Protein AF-0000000082294976 (afdb_homodimer)

Foldseek 3Di:
DPPCPPVLVVQLVVLVCCQLVDAADPPDDLVNLLVVNVVSVVSNVVSPHLLPQDPVNLLVQFPAPDNVDRDPVSSVRSSVQSSFLSLLVSSLVRYDCVQCVVVVVVQVVCVVVVHHPGDRGNVVSSVCSVPDDDPCVVVVVVCVVVVVVVVPPD/DPPCPPVLVVQLVVLVCCQLVDAADPPDDLVNLLVVNVVSVVSNVVSPHLLPQDPVNLLVQFPAPDNVDGDPVSSVRSSVQSSFLSLLVSSLVRYDCVQCVVVVVVQVVCVVVVHHPGDRGNVVSSVCSVPDDDPCVVVVVVCVVVVVVVVPPD

Solvent-accessible surface area (backbone atoms only — not comparable to full-atom values): 16817 Å² total; per-residue (Å²): 127,77,69,60,51,82,67,49,57,54,55,34,50,52,27,43,47,53,39,74,65,50,59,43,50,90,86,51,48,69,68,56,40,52,51,53,52,49,59,33,40,49,58,19,44,75,54,25,40,48,84,20,63,21,67,66,47,28,55,50,46,37,78,50,95,39,85,92,60,68,46,72,66,40,46,53,52,4,41,51,46,45,49,26,26,49,50,7,47,50,54,57,69,30,39,30,55,89,74,40,41,66,58,54,50,48,41,52,52,36,42,76,71,72,39,85,72,67,43,62,27,44,67,51,28,51,48,50,60,74,68,56,71,62,73,65,59,61,48,52,55,50,48,52,53,51,54,54,59,65,69,64,73,116,128,76,68,59,52,81,64,48,58,54,55,34,50,52,27,43,49,52,40,74,66,52,58,42,49,90,86,51,49,70,68,57,40,52,52,53,52,50,60,33,42,49,58,18,43,75,55,25,40,48,83,19,64,22,68,66,46,27,55,51,46,37,79,52,95,40,84,92,60,68,46,72,67,40,47,53,51,3,42,51,48,44,50,26,28,49,51,6,46,50,53,56,70,30,39,31,56,90,76,39,41,66,59,56,49,47,41,52,51,35,41,77,71,72,40,84,73,68,44,63,27,46,66,52,28,52,47,51,61,74,67,56,71,61,73,65,59,62,47,52,55,50,47,52,53,51,53,54,59,65,69,63,74,116

Structure (mmCIF, N/CA/C/O backbone):
data_AF-0000000082294976-model_v1
#
loop_
_entity.id
_entity.type
_entity.pdbx_description
1 polymer 'Uncharacterized protein'
#
loop_
_atom_site.group_PDB
_atom_site.id
_atom_site.type_symbol
_atom_site.label_atom_id
_atom_site.label_alt_id
_atom_site.label_comp_id
_atom_site.label_asym_id
_atom_site.label_entity_id
_atom_site.label_seq_id
_atom_site.pdbx_PDB_ins_code
_atom_site.Cartn_x
_atom_site.Cartn_y
_atom_site.Cartn_z
_atom_site.occupancy
_atom_site.B_iso_or_equiv
_atom_site.auth_seq_id
_atom_site.auth_comp_id
_atom_site.auth_asym_id
_atom_site.auth_atom_id
_atom_site.pdbx_PDB_model_num
ATOM 1 N N . MET A 1 1 ? -16.734 1.616 24.234 1 28.22 1 MET A N 1
ATOM 2 C CA . MET A 1 1 ? -15.492 1.346 23.516 1 28.22 1 MET A CA 1
ATOM 3 C C . MET A 1 1 ? -14.781 2.645 23.141 1 28.22 1 MET A C 1
ATOM 5 O O . MET A 1 1 ? -15.406 3.58 22.641 1 28.22 1 MET A O 1
ATOM 9 N N . GLU A 1 2 ? -13.734 3.031 23.766 1 35.59 2 GLU A N 1
ATOM 10 C CA . GLU A 1 2 ? -12.969 4.25 23.5 1 35.59 2 GLU A CA 1
ATOM 11 C C . GLU A 1 2 ? -12.789 4.488 22.016 1 35.59 2 GLU A C 1
ATOM 13 O O . GLU A 1 2 ? -12.672 3.541 21.234 1 35.59 2 GLU A O 1
ATOM 18 N N . PRO A 1 3 ? -13.281 5.52 21.453 1 40.69 3 PRO A N 1
ATOM 19 C CA . PRO A 1 3 ? -13.125 5.766 20.016 1 40.69 3 PRO A CA 1
ATOM 20 C C . PRO A 1 3 ? -11.844 5.168 19.453 1 40.69 3 PRO A C 1
ATOM 22 O O . PRO A 1 3 ? -10.844 5.047 20.172 1 40.69 3 PRO A O 1
ATOM 25 N N . PRO A 1 4 ? -11.797 4.305 18.594 1 44.03 4 PRO A N 1
ATOM 26 C CA . PRO A 1 4 ? -10.5 3.916 18.047 1 44.03 4 PRO A CA 1
ATOM 27 C C . PRO A 1 4 ? -9.492 5.066 18.047 1 44.03 4 PRO A C 1
ATOM 29 O O . PRO A 1 4 ? -9.789 6.148 17.531 1 44.03 4 PRO A O 1
ATOM 32 N N . ASP A 1 5 ? -8.625 5.285 19.031 1 46.66 5 ASP A N 1
ATOM 33 C CA . ASP A 1 5 ? -7.625 6.289 19.375 1 46.66 5 ASP A CA 1
ATOM 34 C C . ASP A 1 5 ? -6.902 6.797 18.125 1 46.66 5 ASP A C 1
ATOM 36 O O . ASP A 1 5 ? -6.598 6.016 17.219 1 46.66 5 ASP A O 1
ATOM 40 N N . ARG A 1 6 ? -7.23 8.125 17.688 1 50.41 6 ARG A N 1
ATOM 41 C CA . ARG A 1 6 ? -6.461 8.875 16.688 1 50.41 6 ARG A CA 1
ATOM 42 C C . ARG A 1 6 ? -5.055 8.305 16.547 1 50.41 6 ARG A C 1
ATOM 44 O O . ARG A 1 6 ? -4.391 8.523 15.523 1 50.41 6 ARG A O 1
ATOM 51 N N . PHE A 1 7 ? -4.621 7.668 17.594 1 52.75 7 PHE A N 1
ATOM 52 C CA . PHE A 1 7 ? -3.295 7.059 17.609 1 52.75 7 PHE A CA 1
ATOM 53 C C . PHE A 1 7 ? -3.252 5.832 16.703 1 52.75 7 PHE A C 1
ATOM 55 O O . PHE A 1 7 ? -2.199 5.492 16.156 1 52.75 7 PHE A O 1
ATOM 62 N N . SER A 1 8 ? -4.559 5.57 16.141 1 76.31 8 SER A N 1
ATOM 63 C CA . SER A 1 8 ? -4.723 4.293 15.453 1 76.31 8 SER A CA 1
ATOM 64 C C . SER A 1 8 ? -4.363 4.406 13.977 1 76.31 8 SER A C 1
ATOM 66 O O . SER A 1 8 ? -3.697 3.525 13.422 1 76.31 8 SER A O 1
ATOM 68 N N . ILE A 1 9 ? -4.41 5.668 13.523 1 84 9 ILE A N 1
ATOM 69 C CA . ILE A 1 9 ? -4.168 5.734 12.086 1 84 9 ILE A CA 1
ATOM 70 C C . ILE A 1 9 ? -2.666 5.762 11.812 1 84 9 ILE A C 1
ATOM 72 O O . ILE A 1 9 ? -2.195 5.18 10.836 1 84 9 ILE A O 1
ATOM 76 N N . PHE A 1 10 ? -1.938 6.273 12.742 1 86.19 10 PHE A N 1
ATOM 77 C CA . PHE A 1 10 ? -0.5 6.371 12.516 1 86.19 10 PHE A CA 1
ATOM 78 C C . PHE A 1 10 ? 0.168 5.012 12.672 1 86.19 10 PHE A C 1
ATOM 80 O O . PHE A 1 10 ? 1.125 4.699 11.961 1 86.19 10 PHE A O 1
ATOM 87 N N . GLU A 1 11 ? -0.349 4.32 13.672 1 89.38 11 GLU A N 1
ATOM 88 C CA . GLU A 1 11 ? 0.139 2.953 13.805 1 89.38 11 GLU A CA 1
ATOM 89 C C . GLU A 1 11 ? -0.166 2.135 12.547 1 89.38 11 GLU A C 1
ATOM 91 O O . GLU A 1 11 ? 0.681 1.374 12.078 1 89.38 11 GLU A O 1
ATOM 96 N N . PHE A 1 12 ? -1.331 2.359 12.031 1 94.31 12 PHE A N 1
ATOM 97 C CA . PHE A 1 12 ? -1.719 1.704 10.789 1 94.31 12 PHE A CA 1
ATOM 98 C C . PHE A 1 12 ? -0.795 2.115 9.648 1 94.31 12 PHE A C 1
ATOM 100 O O . PHE A 1 12 ? -0.267 1.261 8.93 1 94.31 12 PHE A O 1
ATOM 107 N N . LEU A 1 13 ? -0.554 3.365 9.555 1 93.88 13 LEU A N 1
ATOM 108 C CA . LEU A 1 13 ? 0.234 3.889 8.445 1 93.88 13 LEU A CA 1
ATOM 109 C C . LEU A 1 13 ? 1.687 3.438 8.547 1 93.88 13 LEU A C 1
ATOM 111 O O . LEU A 1 13 ? 2.334 3.174 7.531 1 93.88 13 LEU A O 1
ATOM 115 N N . ASP A 1 14 ? 2.16 3.377 9.766 1 92.94 14 ASP A N 1
ATOM 116 C CA . ASP A 1 14 ? 3.51 2.859 9.969 1 92.94 14 ASP A CA 1
ATOM 117 C C . ASP A 1 14 ? 3.602 1.392 9.555 1 92.94 14 ASP A C 1
ATOM 119 O O . ASP A 1 14 ? 4.555 0.986 8.891 1 92.94 14 ASP A O 1
ATOM 123 N N . ALA A 1 15 ? 2.629 0.648 9.961 1 96 15 ALA A N 1
ATOM 124 C CA . ALA A 1 15 ? 2.588 -0.764 9.586 1 96 15 ALA A CA 1
ATOM 125 C C . ALA A 1 15 ? 2.467 -0.927 8.078 1 96 15 ALA A C 1
ATOM 127 O O . ALA A 1 15 ? 3.131 -1.782 7.484 1 96 15 ALA A O 1
ATOM 128 N N . GLU A 1 16 ? 1.629 -0.156 7.48 1 96.94 16 GLU A N 1
ATOM 129 C CA . GLU A 1 16 ? 1.445 -0.167 6.035 1 96.94 16 GLU A CA 1
ATOM 130 C C . GLU A 1 16 ? 2.758 0.111 5.309 1 96.94 16 GLU A C 1
ATOM 132 O O . GLU A 1 16 ? 3.131 -0.617 4.387 1 96.94 16 GLU A O 1
ATOM 137 N N . TYR A 1 17 ? 3.41 1.123 5.781 1 95.31 17 TYR A N 1
ATOM 138 C CA . TYR A 1 17 ? 4.68 1.498 5.164 1 95.31 17 TYR A CA 1
ATOM 139 C C . TYR A 1 17 ? 5.691 0.363 5.266 1 95.31 17 TYR A C 1
ATOM 141 O O . TYR A 1 17 ? 6.387 0.058 4.297 1 95.31 17 TYR A O 1
ATOM 149 N N . ARG A 1 18 ? 5.793 -0.198 6.406 1 95.5 18 ARG A N 1
ATOM 150 C CA . ARG A 1 18 ? 6.742 -1.288 6.609 1 95.5 18 ARG A CA 1
ATOM 151 C C . ARG A 1 18 ? 6.438 -2.461 5.684 1 95.5 18 ARG A C 1
ATOM 153 O O . ARG A 1 18 ? 7.348 -3.049 5.098 1 95.5 18 ARG A O 1
ATOM 160 N N . PHE A 1 19 ? 5.184 -2.705 5.527 1 97.69 19 PHE A N 1
ATOM 161 C CA . PHE A 1 19 ? 4.766 -3.828 4.695 1 97.69 19 PHE A CA 1
ATOM 162 C C . PHE A 1 19 ? 5.059 -3.553 3.225 1 97.69 19 PHE A C 1
ATOM 164 O O . PHE A 1 19 ? 5.727 -4.348 2.561 1 97.69 19 PHE A O 1
ATOM 171 N N . PHE A 1 20 ? 4.664 -2.443 2.736 1 96.62 20 PHE A N 1
ATOM 172 C CA . PHE A 1 20 ? 4.734 -2.172 1.306 1 96.62 20 PHE A CA 1
ATOM 173 C C . PHE A 1 20 ? 6.156 -1.81 0.894 1 96.62 20 PHE A C 1
ATOM 175 O O . PHE A 1 20 ? 6.539 -1.997 -0.263 1 96.62 20 PHE A O 1
ATOM 182 N N . SER A 1 21 ? 6.953 -1.337 1.821 1 94.69 21 SER A N 1
ATOM 183 C CA . SER A 1 21 ? 8.289 -0.867 1.463 1 94.69 21 SER A CA 1
ATOM 184 C C . SER A 1 21 ? 9.328 -1.965 1.646 1 94.69 21 SER A C 1
ATOM 186 O O . SER A 1 21 ? 10.477 -1.815 1.225 1 94.69 21 SER A O 1
ATOM 188 N N . PHE A 1 22 ? 8.922 -3.029 2.262 1 97 22 PHE A N 1
ATOM 189 C CA . PHE A 1 22 ? 9.867 -4.105 2.541 1 97 22 PHE A CA 1
ATOM 190 C C . PHE A 1 22 ? 10.312 -4.789 1.25 1 97 22 PHE A C 1
ATOM 192 O O . PHE A 1 22 ? 9.477 -5.109 0.397 1 97 22 PHE A O 1
ATOM 199 N N . ARG A 1 23 ? 11.57 -4.965 1.097 1 97.25 23 ARG A N 1
ATOM 200 C CA . ARG A 1 23 ? 12.156 -5.648 -0.053 1 97.25 23 ARG A CA 1
ATOM 201 C C . ARG A 1 23 ? 13.125 -6.738 0.392 1 97.25 23 ARG A C 1
ATOM 203 O O . ARG A 1 23 ? 13.805 -6.594 1.409 1 97.25 23 ARG A O 1
ATOM 210 N N . GLN A 1 24 ? 13.188 -7.742 -0.429 1 98.31 24 GLN A N 1
ATOM 211 C CA . GLN A 1 24 ? 14.195 -8.773 -0.186 1 98.31 24 GLN A CA 1
ATOM 212 C C . GLN A 1 24 ? 15.602 -8.242 -0.444 1 98.31 24 GLN A C 1
ATOM 214 O O . GLN A 1 24 ? 15.859 -7.621 -1.478 1 98.31 24 GLN A O 1
ATOM 219 N N . THR A 1 25 ? 16.406 -8.461 0.526 1 96.94 25 THR A N 1
ATOM 220 C CA . THR A 1 25 ? 17.797 -8.062 0.332 1 96.94 25 THR A CA 1
ATOM 221 C C . THR A 1 25 ? 18.609 -9.211 -0.264 1 96.94 25 THR A C 1
ATOM 223 O O . THR A 1 25 ? 18.141 -10.344 -0.318 1 96.94 25 THR A O 1
ATOM 226 N N . ARG A 1 26 ? 19.812 -8.938 -0.648 1 95.06 26 ARG A N 1
ATOM 227 C CA . ARG A 1 26 ? 20.672 -9.898 -1.331 1 95.06 26 ARG A CA 1
ATOM 228 C C . ARG A 1 26 ? 21.031 -11.062 -0.415 1 95.06 26 ARG A C 1
ATOM 230 O O . ARG A 1 26 ? 21.156 -12.195 -0.872 1 95.06 26 ARG A O 1
ATOM 237 N N . ASP A 1 27 ? 21.109 -10.805 0.826 1 95.25 27 ASP A N 1
ATOM 238 C CA . ASP A 1 27 ? 21.609 -11.805 1.772 1 95.25 27 ASP A CA 1
ATOM 239 C C . ASP A 1 27 ? 20.453 -12.547 2.436 1 95.25 27 ASP A C 1
ATOM 241 O O . ASP A 1 27 ? 20.656 -13.438 3.258 1 95.25 27 ASP A O 1
ATOM 245 N N . MET A 1 28 ? 19.297 -12.266 2.01 1 97.62 28 MET A N 1
ATOM 246 C CA . MET A 1 28 ? 18.125 -12.898 2.607 1 97.62 28 MET A CA 1
ATOM 247 C C . MET A 1 28 ? 17.75 -14.156 1.842 1 97.62 28 MET A C 1
ATOM 249 O O . MET A 1 28 ? 17.594 -14.125 0.62 1 97.62 28 MET A O 1
ATOM 253 N N . SER A 1 29 ? 17.656 -15.266 2.559 1 97.69 29 SER A N 1
ATOM 254 C CA . SER A 1 29 ? 17.109 -16.469 1.936 1 97.69 29 SER A CA 1
ATOM 255 C C . SER A 1 29 ? 15.633 -16.312 1.61 1 97.69 29 SER A C 1
ATOM 257 O O . SER A 1 29 ? 14.961 -15.43 2.145 1 97.69 29 SER A O 1
ATOM 259 N N . ASN A 1 30 ? 15.188 -17.156 0.798 1 98.06 30 ASN A N 1
ATOM 260 C CA . ASN A 1 30 ? 13.766 -17.109 0.463 1 98.06 30 ASN A CA 1
ATOM 261 C C . ASN A 1 30 ? 12.891 -17.406 1.677 1 98.06 30 ASN A C 1
ATOM 263 O O . ASN A 1 30 ? 11.828 -16.812 1.842 1 98.06 30 ASN A O 1
ATOM 267 N N . ALA A 1 31 ? 13.312 -18.344 2.461 1 98.19 31 ALA A N 1
ATOM 268 C CA . ALA A 1 31 ? 12.562 -18.688 3.668 1 98.19 31 ALA A CA 1
ATOM 269 C C . ALA A 1 31 ? 12.492 -17.484 4.617 1 98.19 31 ALA A C 1
ATOM 271 O O . ALA A 1 31 ? 11.414 -17.156 5.125 1 98.19 31 ALA A O 1
ATOM 272 N N . GLU A 1 32 ? 13.594 -16.828 4.863 1 98.56 32 GLU A N 1
ATOM 273 C CA . GLU A 1 32 ? 13.641 -15.633 5.699 1 98.56 32 GLU A CA 1
ATOM 274 C C . GLU A 1 32 ? 12.797 -14.516 5.098 1 98.56 32 GLU A C 1
ATOM 276 O O . GLU A 1 32 ? 12.117 -13.781 5.82 1 98.56 32 GLU A O 1
ATOM 281 N N . TYR A 1 33 ? 12.914 -14.414 3.814 1 98.62 33 TYR A N 1
ATOM 282 C CA . TYR A 1 33 ? 12.164 -13.398 3.088 1 98.62 33 TYR A CA 1
ATOM 283 C C . TYR A 1 33 ? 10.664 -13.57 3.299 1 98.62 33 TYR A C 1
ATOM 285 O O . TYR A 1 33 ? 9.969 -12.625 3.684 1 98.62 33 TYR A O 1
ATOM 293 N N . LEU A 1 34 ? 10.164 -14.758 3.143 1 98.69 34 LEU A N 1
ATOM 294 C CA . LEU A 1 34 ? 8.742 -15.031 3.352 1 98.69 34 LEU A CA 1
ATOM 295 C C . LEU A 1 34 ? 8.344 -14.766 4.801 1 98.69 34 LEU A C 1
ATOM 297 O O . LEU A 1 34 ? 7.305 -14.156 5.062 1 98.69 34 LEU A O 1
ATOM 301 N N . GLU A 1 35 ? 9.086 -15.234 5.668 1 98.56 35 GLU A N 1
ATOM 302 C CA . GLU A 1 35 ? 8.805 -15.047 7.086 1 98.56 35 GLU A CA 1
ATOM 303 C C . GLU A 1 35 ? 8.695 -13.57 7.441 1 98.56 35 GLU A C 1
ATOM 305 O O . GLU A 1 35 ? 7.758 -13.156 8.125 1 98.56 35 GLU A O 1
ATOM 310 N N . THR A 1 36 ? 9.688 -12.773 7.02 1 98.69 36 THR A N 1
ATOM 311 C CA . THR A 1 36 ? 9.703 -11.344 7.312 1 98.69 36 THR A CA 1
ATOM 312 C C . THR A 1 36 ? 8.523 -10.641 6.645 1 98.69 36 THR A C 1
ATOM 314 O O . THR A 1 36 ? 7.902 -9.758 7.238 1 98.69 36 THR A O 1
ATOM 317 N N . PHE A 1 37 ? 8.258 -11.062 5.438 1 98.62 37 PHE A N 1
ATOM 318 C CA . PHE A 1 37 ? 7.109 -10.547 4.695 1 98.62 37 PHE A CA 1
ATOM 319 C C . PHE A 1 37 ? 5.824 -10.727 5.496 1 98.62 37 PHE A C 1
ATOM 321 O O . PHE A 1 37 ? 5.059 -9.781 5.668 1 98.62 37 PHE A O 1
ATOM 328 N N . GLN A 1 38 ? 5.609 -11.859 6.031 1 98.25 38 GLN A N 1
ATOM 329 C CA . GLN A 1 38 ? 4.426 -12.172 6.824 1 98.25 38 GLN A CA 1
ATOM 330 C C . GLN A 1 38 ? 4.445 -11.422 8.156 1 98.25 38 GLN A C 1
ATOM 332 O O . GLN A 1 38 ? 3.4 -10.977 8.633 1 98.25 38 GLN A O 1
ATOM 337 N N . ARG A 1 39 ? 5.59 -11.266 8.703 1 98.31 39 ARG A N 1
ATOM 338 C CA . ARG A 1 39 ? 5.734 -10.547 9.961 1 98.31 39 ARG A CA 1
ATOM 339 C C . ARG A 1 39 ? 5.32 -9.086 9.812 1 98.31 39 ARG A C 1
ATOM 341 O O . ARG A 1 39 ? 4.766 -8.492 10.734 1 98.31 39 ARG A O 1
ATOM 348 N N . TYR A 1 40 ? 5.609 -8.539 8.695 1 98.06 40 TYR A N 1
ATOM 349 C CA . TYR A 1 40 ? 5.234 -7.152 8.453 1 98.06 40 TYR A CA 1
ATOM 350 C C . TYR A 1 40 ? 3.76 -7.043 8.078 1 98.06 40 TYR A C 1
ATOM 352 O O . TYR A 1 40 ? 3.107 -6.039 8.383 1 98.06 40 TYR A O 1
ATOM 360 N N . PHE A 1 41 ? 3.215 -8.07 7.473 1 98.19 41 PHE A N 1
ATOM 361 C CA . PHE A 1 41 ? 1.824 -8.055 7.039 1 98.19 41 PHE A CA 1
ATOM 362 C C . PHE A 1 41 ? 0.883 -8.164 8.234 1 98.19 41 PHE A C 1
ATOM 364 O O . PHE A 1 41 ? -0.169 -7.523 8.258 1 98.19 41 PHE A O 1
ATOM 371 N N . GLU A 1 42 ? 1.208 -8.922 9.203 1 97.25 42 GLU A N 1
ATOM 372 C CA . GLU A 1 42 ? 0.333 -9.266 10.312 1 97.25 42 GLU A CA 1
ATOM 373 C C . GLU A 1 42 ? -0.141 -8.023 11.055 1 97.25 42 GLU A C 1
ATOM 375 O O . GLU A 1 42 ? -1.345 -7.816 11.227 1 97.25 42 GLU A O 1
ATOM 380 N N . PRO A 1 43 ? 0.764 -7.121 11.508 1 96 43 PRO A N 1
ATOM 381 C CA . PRO A 1 43 ? 0.29 -5.906 12.172 1 96 43 PRO A CA 1
ATOM 382 C C . PRO A 1 43 ? -0.572 -5.031 11.266 1 96 43 PRO A C 1
ATOM 384 O O . PRO A 1 43 ? -1.538 -4.418 11.727 1 96 43 PRO A O 1
ATOM 387 N N . TYR A 1 44 ? -0.223 -4.93 10.008 1 96.69 44 TYR A N 1
ATOM 388 C CA . TYR A 1 44 ? -1.006 -4.176 9.039 1 96.69 44 TYR A CA 1
ATOM 389 C C . TYR A 1 44 ? -2.445 -4.672 8.992 1 96.69 44 TYR A C 1
ATOM 391 O O . TYR A 1 44 ? -3.387 -3.879 9.062 1 96.69 44 TYR A O 1
ATOM 399 N N . GLU A 1 45 ? -2.578 -5.969 8.922 1 95.69 45 GLU A N 1
ATOM 400 C CA . GLU A 1 45 ? -3.906 -6.57 8.852 1 95.69 45 GLU A CA 1
ATOM 401 C C . GLU A 1 45 ? -4.652 -6.43 10.172 1 95.69 45 GLU A C 1
ATOM 403 O O . GLU A 1 45 ? -5.848 -6.133 10.188 1 95.69 45 GLU A O 1
ATOM 408 N N . GLN A 1 46 ? -4.004 -6.605 11.273 1 94.31 46 GLN A N 1
ATOM 409 C CA . GLN A 1 46 ? -4.613 -6.52 12.594 1 94.31 46 GLN A CA 1
ATOM 410 C C . GLN A 1 46 ? -5.16 -5.117 12.859 1 94.31 46 GLN A C 1
ATOM 412 O O . GLN A 1 46 ? -6.168 -4.961 13.547 1 94.31 46 GLN A O 1
ATOM 417 N N . LEU A 1 47 ? -4.508 -4.172 12.258 1 93.81 47 LEU A N 1
ATOM 418 C CA . LEU A 1 47 ? -4.895 -2.785 12.492 1 93.81 47 LEU A CA 1
ATOM 419 C C . LEU A 1 47 ? -5.996 -2.359 11.523 1 93.81 47 LEU A C 1
ATOM 421 O O . LEU A 1 47 ? -6.48 -1.229 11.594 1 93.81 47 LEU A O 1
ATOM 425 N N . GLY A 1 48 ? -6.34 -3.299 10.648 1 92.81 48 GLY A N 1
ATOM 426 C CA . GLY A 1 48 ? -7.496 -3.037 9.805 1 92.81 48 GLY A CA 1
ATOM 427 C C . GLY A 1 48 ? -7.145 -2.848 8.344 1 92.81 48 GLY A C 1
ATOM 428 O O . GLY A 1 48 ? -7.992 -2.451 7.543 1 92.81 48 GLY A O 1
ATOM 429 N N . GLY A 1 49 ? -5.934 -3.113 7.992 1 95.31 49 GLY A N 1
ATOM 430 C CA . GLY A 1 49 ? -5.539 -3.01 6.594 1 95.31 49 GLY A CA 1
ATOM 431 C C . GLY A 1 49 ? -6.199 -4.047 5.711 1 95.31 49 GLY A C 1
ATOM 432 O O . GLY A 1 49 ? -6.371 -5.199 6.113 1 95.31 49 GLY A O 1
ATOM 433 N N . ASN A 1 50 ? -6.559 -3.598 4.52 1 95.69 50 ASN A N 1
ATOM 434 C CA . ASN A 1 50 ? -7.242 -4.523 3.623 1 95.69 50 ASN A CA 1
ATOM 435 C C . ASN A 1 50 ? -6.559 -4.594 2.26 1 95.69 50 ASN A C 1
ATOM 437 O O . ASN A 1 50 ? -7.199 -4.898 1.253 1 95.69 50 ASN A O 1
ATOM 441 N N . LEU A 1 51 ? -5.328 -4.133 2.15 1 96.69 51 LEU A N 1
ATOM 442 C CA . LEU A 1 51 ? -4.457 -4.242 0.983 1 96.69 51 LEU A CA 1
ATOM 443 C C . LEU A 1 51 ? -4.973 -3.373 -0.159 1 96.69 51 LEU A C 1
ATOM 445 O O . LEU A 1 51 ? -4.719 -3.664 -1.33 1 96.69 51 LEU A O 1
ATOM 449 N N . GLY A 1 52 ? -5.746 -2.404 0.179 1 95.81 52 GLY A N 1
ATOM 450 C CA . GLY A 1 52 ? -6.25 -1.499 -0.841 1 95.81 52 GLY A CA 1
ATOM 451 C C . GLY A 1 52 ? -7.316 -2.123 -1.72 1 95.81 52 GLY A C 1
ATOM 452 O O . GLY A 1 52 ? -7.719 -1.538 -2.727 1 95.81 52 GLY A O 1
ATOM 453 N N . LEU A 1 53 ? -7.82 -3.277 -1.349 1 95.25 53 LEU A N 1
ATOM 454 C CA . LEU A 1 53 ? -8.781 -4.023 -2.152 1 95.25 53 LEU A CA 1
ATOM 455 C C . LEU A 1 53 ? -10.195 -3.488 -1.94 1 95.25 53 LEU A C 1
ATOM 457 O O . LEU A 1 53 ? -10.875 -3.883 -0.993 1 95.25 53 LEU A O 1
ATOM 461 N N . GLY A 1 54 ? -10.586 -2.633 -2.816 1 91.88 54 GLY A N 1
ATOM 462 C CA . GLY A 1 54 ? -11.953 -2.143 -2.801 1 91.88 54 GLY A CA 1
ATOM 463 C C . GLY A 1 54 ? -12.945 -3.133 -3.381 1 91.88 54 GLY A C 1
ATOM 464 O O . GLY A 1 54 ? -12.555 -4.18 -3.902 1 91.88 54 GLY A O 1
ATOM 465 N N . ASP A 1 55 ? -14.156 -2.748 -3.332 1 89.31 55 ASP A N 1
ATOM 466 C CA . ASP A 1 55 ? -15.25 -3.633 -3.73 1 89.31 55 ASP A CA 1
ATOM 467 C C . ASP A 1 55 ? -15.125 -4.031 -5.199 1 89.31 55 ASP A C 1
ATOM 469 O O . ASP A 1 55 ? -15.367 -5.184 -5.559 1 89.31 55 ASP A O 1
ATOM 473 N N . LYS A 1 56 ? -14.75 -3.061 -5.941 1 89.06 56 LYS A N 1
ATOM 474 C CA . LYS A 1 56 ? -14.625 -3.312 -7.371 1 89.06 56 LYS A CA 1
ATOM 475 C C . LYS A 1 56 ? -13.633 -4.434 -7.652 1 89.06 56 LYS A C 1
ATOM 477 O O . LYS A 1 56 ? -13.852 -5.266 -8.539 1 89.06 56 LYS A O 1
ATOM 482 N N . ILE A 1 57 ? -12.57 -4.48 -6.98 1 91.62 57 ILE A N 1
ATOM 483 C CA . ILE A 1 57 ? -11.531 -5.496 -7.152 1 91.62 57 ILE A CA 1
ATOM 484 C C . ILE A 1 57 ? -12.047 -6.844 -6.652 1 91.62 57 ILE A C 1
ATOM 486 O O . ILE A 1 57 ? -11.914 -7.859 -7.34 1 91.62 57 ILE A O 1
ATOM 490 N N . ILE A 1 58 ? -12.664 -6.809 -5.52 1 92.38 58 ILE A N 1
ATOM 491 C CA . ILE A 1 58 ? -13.148 -8.031 -4.887 1 92.38 58 ILE A CA 1
ATOM 492 C C . ILE A 1 58 ? -14.203 -8.688 -5.781 1 92.38 58 ILE A C 1
ATOM 494 O O . ILE A 1 58 ? -14.211 -9.914 -5.938 1 92.38 58 ILE A O 1
ATOM 498 N N . GLU A 1 59 ? -15.016 -7.922 -6.352 1 90.75 59 GLU A N 1
ATOM 499 C CA . GLU A 1 59 ? -16.062 -8.43 -7.227 1 90.75 59 GLU A CA 1
ATOM 500 C C . GLU A 1 59 ? -15.484 -9.289 -8.344 1 90.75 59 GLU A C 1
ATOM 502 O O . GLU A 1 59 ? -16.094 -10.273 -8.766 1 90.75 59 GLU A O 1
ATOM 507 N N . GLY A 1 60 ? -14.359 -8.914 -8.805 1 88.62 60 GLY A N 1
ATOM 508 C CA . GLY A 1 60 ? -13.719 -9.648 -9.883 1 88.62 60 GLY A CA 1
ATOM 509 C C . GLY A 1 60 ? -13.297 -11.047 -9.477 1 88.62 60 GLY A C 1
ATOM 510 O O . GLY A 1 60 ? -13 -11.883 -10.336 1 88.62 60 GLY A O 1
ATOM 511 N N . PHE A 1 61 ? -13.297 -11.297 -8.203 1 92.5 61 PHE A N 1
ATOM 512 C CA . PHE A 1 61 ? -12.836 -12.586 -7.707 1 92.5 61 PHE A CA 1
ATOM 513 C C . PHE A 1 61 ? -14.008 -13.422 -7.199 1 92.5 61 PHE A C 1
ATOM 515 O O . PHE A 1 61 ? -13.82 -14.547 -6.746 1 92.5 61 PHE A O 1
ATOM 522 N N . VAL A 1 62 ? -15.188 -12.844 -7.207 1 91.81 62 VAL A N 1
ATOM 523 C CA . VAL A 1 62 ? -16.359 -13.539 -6.695 1 91.81 62 VAL A CA 1
ATOM 524 C C . VAL A 1 62 ? -16.922 -14.477 -7.77 1 91.81 62 VAL A C 1
ATOM 526 O O . VAL A 1 62 ? -17.156 -14.055 -8.906 1 91.81 62 VAL A O 1
ATOM 529 N N . ASP A 1 63 ? -16.969 -15.75 -7.461 1 90.25 63 ASP A N 1
ATOM 530 C CA . ASP A 1 63 ? -17.625 -16.75 -8.297 1 90.25 63 ASP A CA 1
ATOM 531 C C . ASP A 1 63 ? -19.078 -16.938 -7.879 1 90.25 63 ASP A C 1
ATOM 533 O O . ASP A 1 63 ? -19.422 -17.906 -7.191 1 90.25 63 ASP A O 1
ATOM 537 N N . ALA A 1 64 ? -19.875 -16.016 -8.281 1 87 64 ALA A N 1
ATOM 538 C CA . ALA A 1 64 ? -21.25 -16.031 -7.812 1 87 64 ALA A CA 1
ATOM 539 C C . ALA A 1 64 ? -22.125 -16.891 -8.711 1 87 64 ALA A C 1
ATOM 541 O O . ALA A 1 64 ? -21.984 -16.859 -9.938 1 87 64 ALA A O 1
ATOM 542 N N . GLU A 1 65 ? -23.031 -17.719 -8.125 1 85.88 65 GLU A N 1
ATOM 543 C CA . GLU A 1 65 ? -24.016 -18.484 -8.867 1 85.88 65 GLU A CA 1
ATOM 544 C C . GLU A 1 65 ? -25.031 -17.578 -9.562 1 85.88 65 GLU A C 1
ATOM 546 O O . GLU A 1 65 ? -25.375 -17.797 -10.719 1 85.88 65 GLU A O 1
ATOM 551 N N . ASP A 1 66 ? -25.406 -16.547 -8.789 1 86.56 66 ASP A N 1
ATOM 552 C CA . ASP A 1 66 ? -26.281 -15.477 -9.273 1 86.56 66 ASP A CA 1
ATOM 553 C C . ASP A 1 66 ? -25.609 -14.109 -9.117 1 86.56 66 ASP A C 1
ATOM 555 O O . ASP A 1 66 ? -25.469 -13.609 -7.996 1 86.56 66 ASP A O 1
ATOM 559 N N . PRO A 1 67 ? -25.219 -13.531 -10.219 1 81.69 67 PRO A N 1
ATOM 560 C CA . PRO A 1 67 ? -24.469 -12.273 -10.141 1 81.69 67 PRO A CA 1
ATOM 561 C C . PRO A 1 67 ? -25.281 -11.148 -9.5 1 81.69 67 PRO A C 1
ATOM 563 O O . PRO A 1 67 ? -24.703 -10.18 -8.992 1 81.69 67 PRO A O 1
ATOM 566 N N . ASP A 1 68 ? -26.609 -11.297 -9.523 1 85.75 68 ASP A N 1
ATOM 567 C CA . ASP A 1 68 ? -27.453 -10.242 -8.969 1 85.75 68 ASP A CA 1
ATOM 568 C C . ASP A 1 68 ? -27.734 -10.492 -7.488 1 85.75 68 ASP A C 1
ATOM 570 O O . ASP A 1 68 ? -28.297 -9.633 -6.809 1 85.75 68 ASP A O 1
ATOM 574 N N . ALA A 1 69 ? -27.312 -11.617 -7.039 1 89.62 69 ALA A N 1
ATOM 575 C CA . ALA A 1 69 ? -27.562 -11.977 -5.645 1 89.62 69 ALA A CA 1
ATOM 576 C C . ALA A 1 69 ? -26.328 -12.609 -5.004 1 89.62 69 ALA A C 1
ATOM 578 O O . ALA A 1 69 ? -26.359 -13.781 -4.629 1 89.62 69 ALA A O 1
ATOM 579 N N . ILE A 1 70 ? -25.297 -11.852 -4.895 1 91.5 70 ILE A N 1
ATOM 580 C CA . ILE A 1 70 ? -24.062 -12.344 -4.297 1 91.5 70 ILE A CA 1
ATOM 581 C C . ILE A 1 70 ? -24.266 -12.562 -2.801 1 91.5 70 ILE A C 1
ATOM 583 O O . ILE A 1 70 ? -24.688 -11.648 -2.084 1 91.5 70 ILE A O 1
ATOM 587 N N . THR A 1 71 ? -24.031 -13.758 -2.393 1 94.44 71 THR A N 1
ATOM 588 C CA . THR A 1 71 ? -24.172 -14.07 -0.975 1 94.44 71 THR A CA 1
ATOM 589 C C . THR A 1 71 ? -22.953 -13.594 -0.191 1 94.44 71 THR A C 1
ATOM 591 O O . THR A 1 71 ? -21.906 -13.328 -0.772 1 94.44 71 THR A O 1
ATOM 594 N N . ALA A 1 72 ? -23.125 -13.461 1.142 1 93.44 72 ALA A N 1
ATOM 595 C CA . ALA A 1 72 ? -22.016 -13.062 2.01 1 93.44 72 ALA A CA 1
ATOM 596 C C . ALA A 1 72 ? -20.859 -14.055 1.925 1 93.44 72 ALA A C 1
ATOM 598 O O . ALA A 1 72 ? -19.703 -13.664 1.938 1 93.44 72 ALA A O 1
ATOM 599 N N . ALA A 1 73 ? -21.234 -15.281 1.79 1 95 73 ALA A N 1
ATOM 600 C CA . ALA A 1 73 ? -20.219 -16.328 1.72 1 95 73 ALA A CA 1
ATOM 601 C C . ALA A 1 73 ? -19.422 -16.234 0.426 1 95 73 ALA A C 1
ATOM 603 O O . ALA A 1 73 ? -18.188 -16.391 0.435 1 95 73 ALA A O 1
ATOM 604 N N . GLU A 1 74 ? -20.094 -16.016 -0.633 1 95.25 74 GLU A N 1
ATOM 605 C CA . GLU A 1 74 ? -19.438 -15.852 -1.921 1 95.25 74 GLU A CA 1
ATOM 606 C C . GLU A 1 74 ? -18.531 -14.625 -1.917 1 95.25 74 GLU A C 1
ATOM 608 O O . GLU A 1 74 ? -17.406 -14.672 -2.438 1 95.25 74 GLU A O 1
ATOM 613 N N . TRP A 1 75 ? -18.969 -13.547 -1.28 1 94.56 75 TRP A N 1
ATOM 614 C CA . TRP A 1 75 ? -18.188 -12.32 -1.181 1 94.56 75 TRP A CA 1
ATOM 615 C C . TRP A 1 75 ? -16.906 -12.547 -0.37 1 94.56 75 TRP A C 1
ATOM 617 O O . TRP A 1 75 ? -15.828 -12.141 -0.783 1 94.56 75 TRP A O 1
ATOM 627 N N . GLU A 1 76 ? -17.062 -13.234 0.724 1 95.75 76 GLU A N 1
ATOM 628 C CA . GLU A 1 76 ? -15.906 -13.492 1.583 1 95.75 76 GLU A CA 1
ATOM 629 C C . GLU A 1 76 ? -14.898 -14.398 0.887 1 95.75 76 GLU A C 1
ATOM 631 O O . GLU A 1 76 ? -13.688 -14.227 1.051 1 95.75 76 GLU A O 1
ATOM 636 N N . ALA A 1 77 ? -15.43 -15.312 0.104 1 96.12 77 ALA A N 1
ATOM 637 C CA . ALA A 1 77 ? -14.539 -16.172 -0.667 1 96.12 77 ALA A CA 1
ATOM 638 C C . ALA A 1 77 ? -13.773 -15.367 -1.72 1 96.12 77 ALA A C 1
ATOM 640 O O . ALA A 1 77 ? -12.578 -15.586 -1.931 1 96.12 77 ALA A O 1
ATOM 641 N N . GLY A 1 78 ? -14.469 -14.492 -2.412 1 94.25 78 GLY A N 1
ATOM 642 C CA . GLY A 1 78 ? -13.82 -13.609 -3.367 1 94.25 78 GLY A CA 1
ATOM 643 C C . GLY A 1 78 ? -12.766 -12.719 -2.734 1 94.25 78 GLY A C 1
ATOM 644 O O . GLY A 1 78 ? -11.68 -12.547 -3.287 1 94.25 78 GLY A O 1
ATOM 645 N N . LYS A 1 79 ? -13.125 -12.258 -1.579 1 95.12 79 LYS A N 1
ATOM 646 C CA . LYS A 1 79 ? -12.195 -11.422 -0.826 1 95.12 79 LYS A CA 1
ATOM 647 C C . LYS A 1 79 ? -10.93 -12.195 -0.469 1 95.12 79 LYS A C 1
ATOM 649 O O . LYS A 1 79 ? -9.82 -11.672 -0.593 1 95.12 79 LYS A O 1
ATOM 654 N N . ALA A 1 80 ? -11.109 -13.367 -0.059 1 96.62 80 ALA A N 1
ATOM 655 C CA . ALA A 1 80 ? -9.977 -14.211 0.311 1 96.62 80 ALA A CA 1
ATOM 656 C C . ALA A 1 80 ? -9.086 -14.5 -0.897 1 96.62 80 ALA A C 1
ATOM 658 O O . ALA A 1 80 ? -7.855 -14.477 -0.792 1 96.62 80 ALA A O 1
ATOM 659 N N . LYS A 1 81 ? -9.695 -14.75 -2.004 1 95.38 81 LYS A N 1
ATOM 660 C CA . LYS A 1 81 ? -8.938 -14.992 -3.23 1 95.38 81 LYS A CA 1
ATOM 661 C C . LYS A 1 81 ? -8.148 -13.75 -3.643 1 95.38 81 LYS A C 1
ATOM 663 O O . LYS A 1 81 ? -6.973 -13.852 -3.998 1 95.38 81 LYS A O 1
ATOM 668 N N . ALA A 1 82 ? -8.797 -12.648 -3.625 1 95.25 82 ALA A N 1
ATOM 669 C CA . ALA A 1 82 ? -8.148 -11.391 -3.977 1 95.25 82 ALA A CA 1
ATOM 670 C C . ALA A 1 82 ? -6.941 -11.125 -3.074 1 95.25 82 ALA A C 1
ATOM 672 O O . ALA A 1 82 ? -5.887 -10.703 -3.549 1 95.25 82 ALA A O 1
ATOM 673 N N . ARG A 1 83 ? -7.156 -11.367 -1.823 1 96.5 83 ARG A N 1
ATOM 674 C CA . ARG A 1 83 ? -6.09 -11.195 -0.839 1 96.5 83 ARG A CA 1
ATOM 675 C C . ARG A 1 83 ? -4.887 -12.07 -1.18 1 96.5 83 ARG A C 1
ATOM 677 O O . ARG A 1 83 ? -3.748 -11.594 -1.166 1 96.5 83 ARG A O 1
ATOM 684 N N . GLU A 1 84 ? -5.113 -13.258 -1.509 1 96.94 84 GLU A N 1
ATOM 685 C CA . GLU A 1 84 ? -4.039 -14.188 -1.851 1 96.94 84 GLU A CA 1
ATOM 686 C C . GLU A 1 84 ? -3.307 -13.742 -3.113 1 96.94 84 GLU A C 1
ATOM 688 O O . GLU A 1 84 ? -2.074 -13.766 -3.164 1 96.94 84 GLU A O 1
ATOM 693 N N . HIS A 1 85 ? -4.039 -13.352 -4.066 1 95.56 85 HIS A N 1
ATOM 694 C CA . HIS A 1 85 ? -3.439 -12.844 -5.293 1 95.56 85 HIS A CA 1
ATOM 695 C C . HIS A 1 85 ? -2.545 -11.641 -5.016 1 95.56 85 HIS A C 1
ATOM 697 O O . HIS A 1 85 ? -1.428 -11.555 -5.531 1 95.56 85 HIS A O 1
ATOM 703 N N . HIS A 1 86 ? -3.105 -10.766 -4.223 1 97.06 86 HIS A N 1
ATOM 704 C CA . HIS A 1 86 ? -2.365 -9.562 -3.869 1 97.06 86 HIS A CA 1
ATOM 705 C C . HIS A 1 86 ? -1.047 -9.906 -3.184 1 97.06 86 HIS A C 1
ATOM 707 O O . HIS A 1 86 ? 0.015 -9.445 -3.604 1 97.06 86 HIS A O 1
ATOM 713 N N . LEU A 1 87 ? -1.137 -10.695 -2.184 1 98 87 LEU A N 1
ATOM 714 C CA . LEU A 1 87 ? 0.038 -11.055 -1.397 1 98 87 LEU A CA 1
ATOM 715 C C . LEU A 1 87 ? 1.067 -11.773 -2.262 1 98 87 LEU A C 1
ATOM 717 O O . LEU A 1 87 ? 2.266 -11.5 -2.166 1 98 87 LEU A O 1
ATOM 721 N N . GLY A 1 88 ? 0.618 -12.68 -3.07 1 97.69 88 GLY A N 1
ATOM 722 C CA . GLY A 1 88 ? 1.527 -13.375 -3.971 1 97.69 88 GLY A CA 1
ATOM 723 C C . GLY A 1 88 ? 2.262 -12.438 -4.91 1 97.69 88 GLY A C 1
ATOM 724 O O . GLY A 1 88 ? 3.479 -12.547 -5.078 1 97.69 88 GLY A O 1
ATOM 725 N N . HIS A 1 89 ? 1.537 -11.539 -5.496 1 96.31 89 HIS A N 1
ATOM 726 C CA . HIS A 1 89 ? 2.125 -10.57 -6.414 1 96.31 89 HIS A CA 1
ATOM 727 C C . HIS A 1 89 ? 3.16 -9.703 -5.711 1 96.31 89 HIS A C 1
ATOM 729 O O . HIS A 1 89 ? 4.254 -9.484 -6.234 1 96.31 89 HIS A O 1
ATOM 735 N N . TRP A 1 90 ? 2.822 -9.219 -4.57 1 97.69 90 TRP A N 1
ATOM 736 C CA . TRP A 1 90 ? 3.709 -8.32 -3.84 1 97.69 90 TRP A CA 1
ATOM 737 C C . TRP A 1 90 ? 4.973 -9.047 -3.395 1 97.69 90 TRP A C 1
ATOM 739 O O . TRP A 1 90 ? 6.059 -8.453 -3.371 1 97.69 90 TRP A O 1
ATOM 749 N N . LEU A 1 91 ? 4.793 -10.289 -3.033 1 98.56 91 LEU A N 1
ATOM 750 C CA . LEU A 1 91 ? 5.969 -11.078 -2.674 1 98.56 91 LEU A CA 1
ATOM 751 C C . LEU A 1 91 ? 6.949 -11.148 -3.84 1 98.56 91 LEU A C 1
ATOM 753 O O . LEU A 1 91 ? 8.156 -10.984 -3.652 1 98.56 91 LEU A O 1
ATOM 757 N N . ILE A 1 92 ? 6.414 -11.398 -5.016 1 97.94 92 ILE A N 1
ATOM 758 C CA . ILE A 1 92 ? 7.258 -11.469 -6.199 1 97.94 92 ILE A CA 1
ATOM 759 C C . ILE A 1 92 ? 7.84 -10.094 -6.512 1 97.94 92 ILE A C 1
ATOM 761 O O . ILE A 1 92 ? 9.047 -9.961 -6.746 1 97.94 92 ILE A O 1
ATOM 765 N N . ARG A 1 93 ? 7.043 -9.148 -6.465 1 96.62 93 ARG A N 1
ATOM 766 C CA . ARG A 1 93 ? 7.414 -7.793 -6.844 1 96.62 93 ARG A CA 1
ATOM 767 C C . ARG A 1 93 ? 8.547 -7.266 -5.965 1 96.62 93 ARG A C 1
ATOM 769 O O . ARG A 1 93 ? 9.43 -6.555 -6.445 1 96.62 93 ARG A O 1
ATOM 776 N N . ASN A 1 94 ? 8.516 -7.586 -4.723 1 97.5 94 ASN A N 1
ATOM 777 C CA . ASN A 1 94 ? 9.477 -7.055 -3.76 1 97.5 94 ASN A CA 1
ATOM 778 C C . ASN A 1 94 ? 10.672 -7.988 -3.588 1 97.5 94 ASN A C 1
ATOM 780 O O . ASN A 1 94 ? 11.539 -7.742 -2.748 1 97.5 94 ASN A O 1
ATOM 784 N N . SER A 1 95 ? 10.734 -9.008 -4.43 1 98.19 95 SER A N 1
ATOM 785 C CA . SER A 1 95 ? 11.852 -9.938 -4.344 1 98.19 95 SER A CA 1
ATOM 786 C C . SER A 1 95 ? 13.141 -9.297 -4.832 1 98.19 95 SER A C 1
ATOM 788 O O . SER A 1 95 ? 13.117 -8.258 -5.496 1 98.19 95 SER A O 1
ATOM 790 N N . ASP A 1 96 ? 14.219 -9.875 -4.477 1 97.62 96 ASP A N 1
ATOM 791 C CA . ASP A 1 96 ? 15.539 -9.383 -4.852 1 97.62 96 ASP A CA 1
ATOM 792 C C . ASP A 1 96 ? 15.672 -9.258 -6.367 1 97.62 96 ASP A C 1
ATOM 794 O O . ASP A 1 96 ? 15.703 -10.258 -7.078 1 97.62 96 ASP A O 1
ATOM 798 N N . PRO A 1 97 ? 15.891 -8.07 -6.805 1 95.06 97 PRO A N 1
ATOM 799 C CA . PRO A 1 97 ? 15.922 -7.898 -8.258 1 95.06 97 PRO A CA 1
ATOM 800 C C . PRO A 1 97 ? 17.141 -8.547 -8.898 1 95.06 97 PRO A C 1
ATOM 802 O O . PRO A 1 97 ? 17.125 -8.867 -10.094 1 95.06 97 PRO A O 1
ATOM 805 N N . HIS A 1 98 ? 18.203 -8.633 -8.18 1 94 98 HIS A N 1
ATOM 806 C CA . HIS A 1 98 ? 19.391 -9.273 -8.734 1 94 98 HIS A CA 1
ATOM 807 C C . HIS A 1 98 ? 19.156 -10.766 -8.969 1 94 98 HIS A C 1
ATOM 809 O O . HIS A 1 98 ? 19.719 -11.344 -9.898 1 94 98 HIS A O 1
ATOM 815 N N . ARG A 1 99 ? 18.375 -11.367 -8.195 1 94.5 99 ARG A N 1
ATOM 816 C CA . ARG A 1 99 ? 18.109 -12.797 -8.297 1 94.5 99 ARG A CA 1
ATOM 817 C C . ARG A 1 99 ? 16.891 -13.07 -9.18 1 94.5 99 ARG A C 1
ATOM 819 O O . ARG A 1 99 ? 16.859 -14.047 -9.922 1 94.5 99 ARG A O 1
ATOM 826 N N . TYR A 1 100 ? 15.945 -12.133 -9.086 1 96.81 100 TYR A N 1
ATOM 827 C CA . TYR A 1 100 ? 14.648 -12.5 -9.641 1 96.81 100 TYR A CA 1
ATOM 828 C C . TYR A 1 100 ? 14.18 -11.484 -10.664 1 96.81 100 TYR A C 1
ATOM 830 O O . TYR A 1 100 ? 13.008 -11.461 -11.039 1 96.81 100 TYR A O 1
ATOM 838 N N . GLY A 1 101 ? 15.055 -10.602 -11.078 1 94.94 101 GLY A N 1
ATOM 839 C CA . GLY A 1 101 ? 14.711 -9.602 -12.078 1 94.94 101 GLY A CA 1
ATOM 840 C C . GLY A 1 101 ? 14.156 -10.203 -13.352 1 94.94 101 GLY A C 1
ATOM 841 O O . GLY A 1 101 ? 13.156 -9.719 -13.891 1 94.94 101 GLY A O 1
ATOM 842 N N . SER A 1 102 ? 14.773 -11.289 -13.82 1 95.12 102 SER A N 1
ATOM 843 C CA . SER A 1 102 ? 14.328 -11.938 -15.047 1 95.12 102 SER A CA 1
ATOM 844 C C . SER A 1 102 ? 12.961 -12.594 -14.852 1 95.12 102 SER A C 1
ATOM 846 O O . SER A 1 102 ? 12.125 -12.57 -15.758 1 95.12 102 SER A O 1
ATOM 848 N N . LEU A 1 103 ? 12.766 -13.18 -13.734 1 96.12 103 LEU A N 1
ATOM 849 C CA . LEU A 1 103 ? 11.461 -13.766 -13.43 1 96.12 103 LEU A CA 1
ATOM 850 C C . LEU A 1 103 ? 10.359 -12.711 -13.523 1 96.12 103 LEU A C 1
ATOM 852 O O . LEU A 1 103 ? 9.328 -12.938 -14.164 1 96.12 103 LEU A O 1
ATOM 856 N N . ARG A 1 104 ? 10.555 -11.602 -12.898 1 95.06 104 ARG A N 1
ATOM 857 C CA . ARG A 1 104 ? 9.586 -10.508 -12.898 1 95.06 104 ARG A CA 1
ATOM 858 C C . ARG A 1 104 ? 9.312 -10.023 -14.32 1 95.06 104 ARG A C 1
ATOM 860 O O . ARG A 1 104 ? 8.156 -9.797 -14.695 1 95.06 104 ARG A O 1
ATOM 867 N N . ALA A 1 105 ? 10.344 -9.898 -15.039 1 94 105 ALA A N 1
ATOM 868 C CA . ALA A 1 105 ? 10.211 -9.461 -16.438 1 94 105 ALA A CA 1
ATOM 869 C C . ALA A 1 105 ? 9.414 -10.477 -17.25 1 94 105 ALA A C 1
ATOM 871 O O . ALA A 1 105 ? 8.555 -10.102 -18.047 1 94 105 ALA A O 1
ATOM 872 N N . ASP A 1 106 ? 9.703 -11.75 -17.047 1 93.69 106 ASP A N 1
ATOM 873 C CA . ASP A 1 106 ? 9.008 -12.812 -17.75 1 93.69 106 ASP A CA 1
ATO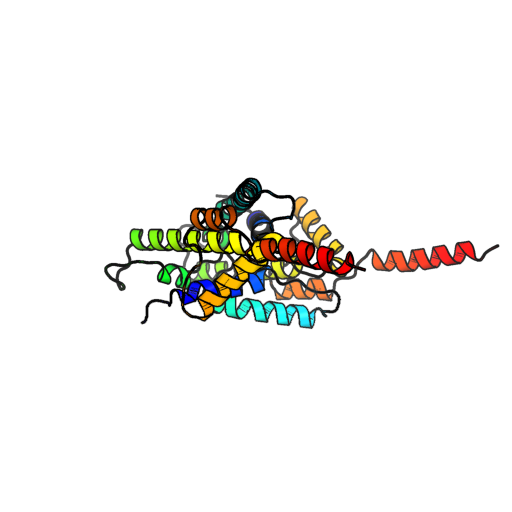M 874 C C . ASP A 1 106 ? 7.508 -12.797 -17.438 1 93.69 106 ASP A C 1
ATOM 876 O O . ASP A 1 106 ? 6.68 -12.891 -18.344 1 93.69 106 ASP A O 1
ATOM 880 N N . LEU A 1 107 ? 7.223 -12.641 -16.203 1 94 107 LEU A N 1
ATOM 881 C CA . LEU A 1 107 ? 5.824 -12.602 -15.797 1 94 107 LEU A CA 1
ATOM 882 C C . LEU A 1 107 ? 5.098 -11.43 -16.453 1 94 107 LEU A C 1
ATOM 884 O O . LEU A 1 107 ? 3.986 -11.594 -16.953 1 94 107 LEU A O 1
ATOM 888 N N . LYS A 1 108 ? 5.688 -10.312 -16.453 1 91.44 108 LYS A N 1
ATOM 889 C CA . LYS A 1 108 ? 5.117 -9.125 -17.094 1 91.44 108 LYS A CA 1
ATOM 890 C C . LYS A 1 108 ? 4.926 -9.344 -18.594 1 91.44 108 LYS A C 1
ATOM 892 O O . LYS A 1 108 ? 3.891 -8.977 -19.156 1 91.44 108 LYS A O 1
ATOM 897 N N . ASN A 1 109 ? 5.93 -9.938 -19.188 1 92.19 109 ASN A N 1
ATOM 898 C CA . ASN A 1 109 ? 5.879 -10.203 -20.625 1 92.19 109 ASN A CA 1
ATOM 899 C C . ASN A 1 109 ? 4.762 -11.18 -20.969 1 92.19 109 ASN A C 1
ATOM 901 O O . ASN A 1 109 ? 4.031 -10.969 -21.953 1 92.19 109 ASN A O 1
ATOM 905 N N . PHE A 1 110 ? 4.684 -12.195 -20.203 1 92.06 110 PHE A N 1
ATOM 906 C CA . PHE A 1 110 ? 3.609 -13.148 -20.438 1 92.06 110 PHE A CA 1
ATOM 907 C C . PHE A 1 110 ? 2.246 -12.484 -20.297 1 92.06 110 PHE A C 1
ATOM 909 O O . PHE A 1 110 ? 1.354 -12.695 -21.125 1 92.06 110 PHE A O 1
ATOM 916 N N . HIS A 1 111 ? 2.16 -11.68 -19.297 1 88.56 111 HIS A N 1
ATOM 917 C CA . HIS A 1 111 ? 0.9 -10.977 -19.078 1 88.56 111 HIS A CA 1
ATOM 918 C C . HIS A 1 111 ? 0.567 -10.062 -20.25 1 88.56 111 HIS A C 1
ATOM 920 O O . HIS A 1 111 ? -0.583 -10.008 -20.688 1 88.56 111 HIS A O 1
ATOM 926 N N . ALA A 1 112 ? 1.474 -9.406 -20.734 1 87.88 112 ALA A N 1
ATOM 927 C CA . ALA A 1 112 ? 1.288 -8.5 -21.859 1 87.88 112 ALA A CA 1
ATOM 928 C C . ALA A 1 112 ? 0.826 -9.258 -23.094 1 87.88 112 ALA A C 1
ATOM 930 O O . ALA A 1 112 ? 0.175 -8.688 -23.984 1 87.88 112 ALA A O 1
ATOM 931 N N . ARG A 1 113 ? 1.1 -10.57 -23.141 1 91.19 113 ARG A N 1
ATOM 932 C CA . ARG A 1 113 ? 0.718 -11.414 -24.266 1 91.19 113 ARG A CA 1
ATOM 933 C C . ARG A 1 113 ? -0.602 -12.133 -24 1 91.19 113 ARG A C 1
ATOM 935 O O . ARG A 1 113 ? -1.03 -12.977 -24.781 1 91.19 113 ARG A O 1
ATOM 942 N N . GLY A 1 114 ? -1.113 -11.875 -22.906 1 86.38 114 GLY A N 1
ATOM 943 C CA . GLY A 1 114 ? -2.416 -12.43 -22.578 1 86.38 114 GLY A CA 1
ATOM 944 C C . GLY A 1 114 ? -2.328 -13.75 -21.828 1 86.38 114 GLY A C 1
ATOM 945 O O . GLY A 1 114 ? -3.322 -14.461 -21.703 1 86.38 114 GLY A O 1
ATOM 946 N N . ILE A 1 115 ? -1.145 -14.094 -21.359 1 88.88 115 ILE A N 1
ATOM 947 C CA . ILE A 1 115 ? -0.938 -15.328 -20.609 1 88.88 115 ILE A CA 1
ATOM 948 C C . ILE A 1 115 ? -0.659 -15.008 -19.156 1 88.88 115 ILE A C 1
ATOM 950 O O . ILE A 1 115 ? 0.342 -14.359 -18.828 1 88.88 115 ILE A O 1
ATOM 954 N N . ASN A 1 116 ? -1.588 -15.469 -18.297 1 87.38 116 ASN A N 1
ATOM 955 C CA . ASN A 1 116 ? -1.389 -15.188 -16.875 1 87.38 116 ASN A CA 1
ATOM 956 C C . ASN A 1 116 ? -0.551 -16.266 -16.203 1 87.38 116 ASN A C 1
ATOM 958 O O . ASN A 1 116 ? -1.029 -17.391 -15.984 1 87.38 116 ASN A O 1
ATOM 962 N N . LYS A 1 117 ? 0.682 -15.898 -15.891 1 91.81 117 LYS A N 1
ATOM 963 C CA . LYS A 1 117 ? 1.562 -16.828 -15.195 1 91.81 117 LYS A CA 1
ATOM 964 C C . LYS A 1 117 ? 1.853 -16.359 -13.773 1 91.81 117 LYS A C 1
ATOM 966 O O . LYS A 1 117 ? 2.707 -16.922 -13.086 1 91.81 117 LYS A O 1
ATOM 971 N N . TYR A 1 118 ? 1.173 -15.32 -13.398 1 92.69 118 TYR A N 1
ATOM 972 C CA . TYR A 1 118 ? 1.355 -14.844 -12.031 1 92.69 118 TYR A CA 1
ATOM 973 C C . TYR A 1 118 ? 0.784 -15.836 -11.023 1 92.69 118 TYR A C 1
ATOM 975 O O . TYR A 1 118 ? -0.174 -16.547 -11.328 1 92.69 118 TYR A O 1
ATOM 983 N N . PRO A 1 119 ? 1.431 -15.82 -9.867 1 95 119 PRO A N 1
ATOM 984 C CA . PRO A 1 119 ? 0.883 -16.688 -8.828 1 95 119 PRO A CA 1
ATOM 985 C C . PRO A 1 119 ? -0.492 -16.25 -8.344 1 95 119 PRO A C 1
ATOM 987 O O . PRO A 1 119 ? -0.77 -15.047 -8.289 1 95 119 PRO A O 1
ATOM 990 N N . GLU A 1 120 ? -1.286 -17.219 -7.926 1 93.88 120 GLU A N 1
ATOM 991 C CA . GLU A 1 120 ? -2.625 -16.922 -7.426 1 93.88 120 GLU A CA 1
ATOM 992 C C . GLU A 1 120 ? -2.658 -16.938 -5.898 1 93.88 120 GLU A C 1
ATOM 994 O O . GLU A 1 120 ? -3.625 -16.469 -5.293 1 93.88 120 GLU A O 1
ATOM 999 N N . THR A 1 121 ? -1.599 -17.469 -5.348 1 97.06 121 THR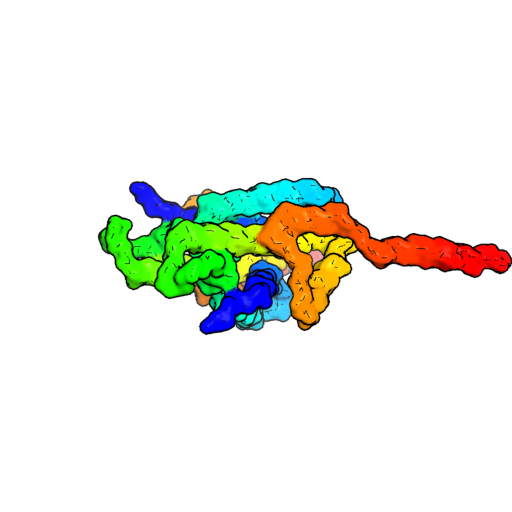 A N 1
ATOM 1000 C CA . THR A 1 121 ? -1.518 -17.531 -3.893 1 97.06 121 THR A CA 1
ATOM 1001 C C . THR A 1 121 ? -0.116 -17.156 -3.414 1 97.06 121 THR A C 1
ATOM 1003 O O . THR A 1 121 ? 0.842 -17.219 -4.188 1 97.06 121 THR A O 1
ATOM 1006 N N . LEU A 1 122 ? -0.073 -16.844 -2.127 1 98.12 122 LEU A N 1
ATOM 1007 C CA . LEU A 1 122 ? 1.212 -16.562 -1.499 1 98.12 122 LEU A CA 1
ATOM 1008 C C . LEU A 1 122 ? 2.133 -17.781 -1.563 1 98.12 122 LEU A C 1
ATOM 1010 O O . LEU A 1 122 ? 3.326 -17.641 -1.849 1 98.12 122 LEU A O 1
ATOM 1014 N N . ILE A 1 123 ? 1.586 -18.922 -1.352 1 98.12 123 ILE A N 1
ATOM 1015 C CA . ILE A 1 123 ? 2.377 -20.156 -1.357 1 98.12 123 ILE A CA 1
ATOM 1016 C C . ILE A 1 123 ? 2.914 -20.406 -2.764 1 98.12 123 ILE A C 1
ATOM 1018 O O . ILE A 1 123 ? 4.078 -20.781 -2.932 1 98.12 123 ILE A O 1
ATOM 1022 N N . GLN A 1 124 ? 2.127 -20.234 -3.785 1 98.06 124 GLN A N 1
ATOM 1023 C CA . GLN A 1 124 ? 2.576 -20.391 -5.164 1 98.06 124 GLN A CA 1
ATOM 1024 C C . GLN A 1 124 ? 3.705 -19.406 -5.484 1 98.06 124 GLN A C 1
ATOM 1026 O O . GLN A 1 124 ? 4.668 -19.766 -6.168 1 98.06 124 GLN A O 1
ATOM 1031 N N . ALA A 1 125 ? 3.59 -18.172 -5.047 1 98.56 125 ALA A N 1
ATOM 1032 C CA . ALA A 1 125 ? 4.629 -17.172 -5.254 1 98.56 125 ALA A CA 1
ATOM 1033 C C . ALA A 1 125 ? 5.949 -17.609 -4.629 1 98.56 125 ALA A C 1
ATOM 1035 O O . ALA A 1 125 ? 7.004 -17.516 -5.254 1 98.56 125 ALA A O 1
ATOM 1036 N N . TYR A 1 126 ? 5.801 -18.078 -3.396 1 98.69 126 TYR A N 1
ATOM 1037 C CA . TYR A 1 126 ? 6.984 -18.562 -2.691 1 98.69 126 TYR A CA 1
ATOM 1038 C C . TYR A 1 126 ? 7.637 -19.703 -3.449 1 98.69 126 TYR A C 1
ATOM 1040 O O . TYR A 1 126 ? 8.859 -19.734 -3.621 1 98.69 126 TYR A O 1
ATOM 1048 N N . GLU A 1 127 ? 6.883 -20.625 -3.955 1 98.31 127 GLU A N 1
ATOM 1049 C CA . GLU A 1 127 ? 7.391 -21.75 -4.719 1 98.31 127 GLU A CA 1
ATOM 1050 C C . GLU A 1 127 ? 8.07 -21.297 -6.008 1 98.31 127 GLU A C 1
ATOM 1052 O O . GLU A 1 127 ? 9.086 -21.859 -6.414 1 98.31 127 GLU A O 1
ATOM 1057 N N . MET A 1 128 ? 7.492 -20.312 -6.613 1 97.75 128 MET A N 1
ATOM 1058 C CA . MET A 1 128 ? 8.094 -19.75 -7.82 1 97.75 128 MET A CA 1
ATOM 1059 C C . MET A 1 128 ? 9.5 -19.2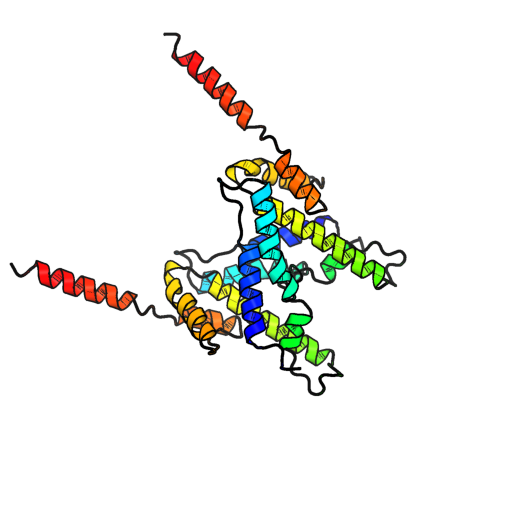19 -7.531 1 97.75 128 MET A C 1
ATOM 1061 O O . MET A 1 128 ? 10.422 -19.438 -8.32 1 97.75 128 MET A O 1
ATOM 1065 N N . LEU A 1 129 ? 9.641 -18.562 -6.422 1 98 129 LEU A N 1
ATOM 1066 C CA . LEU A 1 129 ? 10.938 -18.016 -6.051 1 98 129 LEU A CA 1
ATOM 1067 C C . LEU A 1 129 ? 11.922 -19.141 -5.73 1 98 129 LEU A C 1
ATOM 1069 O O . LEU A 1 129 ? 13.07 -19.109 -6.176 1 98 129 LEU A O 1
ATOM 1073 N N . VAL A 1 130 ? 11.461 -20.109 -4.957 1 97.62 130 VAL A N 1
ATOM 1074 C CA . VAL A 1 130 ? 12.312 -21.203 -4.496 1 97.62 130 VAL A CA 1
ATOM 1075 C C . VAL A 1 130 ? 12.789 -22.031 -5.691 1 97.62 130 VAL A C 1
ATOM 1077 O O . VAL A 1 130 ? 13.953 -22.438 -5.742 1 97.62 130 VAL A O 1
ATOM 1080 N N . ASN A 1 131 ? 11.969 -22.188 -6.664 1 96.12 131 ASN A N 1
ATOM 1081 C CA . ASN A 1 131 ? 12.25 -23.078 -7.777 1 96.12 131 ASN A CA 1
ATOM 1082 C C . ASN A 1 131 ? 12.836 -22.328 -8.969 1 96.12 131 ASN A C 1
ATOM 1084 O O . ASN A 1 131 ? 13.172 -22.938 -9.992 1 96.12 131 ASN A O 1
ATOM 1088 N N . TYR A 1 132 ? 12.953 -21.078 -8.766 1 95.38 132 TYR A N 1
ATOM 1089 C CA . TYR A 1 132 ? 13.398 -20.266 -9.906 1 95.38 132 TYR A CA 1
ATOM 1090 C C . TYR A 1 132 ? 14.867 -20.531 -10.203 1 95.38 132 TYR A C 1
ATOM 1092 O O . TYR A 1 132 ? 15.711 -20.5 -9.297 1 95.38 132 TYR A O 1
ATOM 1100 N N . VAL A 1 133 ? 15.18 -20.828 -11.414 1 88.44 133 VAL A N 1
ATOM 1101 C CA . VAL A 1 133 ? 16.531 -20.969 -11.938 1 88.44 133 VAL A CA 1
ATOM 1102 C C . VAL A 1 133 ? 16.766 -19.922 -13.031 1 88.44 133 VAL A C 1
ATOM 1104 O O . VAL A 1 133 ? 16.078 -19.906 -14.047 1 88.44 133 VAL A O 1
ATOM 1107 N N . ASP A 1 134 ? 17.625 -18.938 -12.711 1 80.56 134 ASP A N 1
ATOM 1108 C CA . ASP A 1 134 ? 17.922 -17.906 -13.688 1 80.56 134 ASP A CA 1
ATOM 1109 C C . ASP A 1 134 ? 18.516 -18.484 -14.953 1 80.56 134 ASP A C 1
ATOM 1111 O O . ASP A 1 134 ? 19.594 -19.109 -14.914 1 80.56 134 ASP A O 1
ATOM 1115 N N . PRO A 1 135 ? 17.922 -18.359 -15.945 1 73.62 135 PRO A N 1
ATOM 1116 C CA . PRO A 1 135 ? 18.469 -18.938 -17.172 1 73.62 135 PRO A CA 1
ATOM 1117 C C . PRO A 1 135 ? 19.781 -18.297 -17.594 1 73.62 135 PRO A C 1
ATOM 1119 O O . PRO A 1 135 ? 20.578 -18.906 -18.312 1 73.62 135 PRO A O 1
ATOM 1122 N N . ASN A 1 136 ? 19.922 -17.031 -17.25 1 65.75 136 ASN A N 1
ATOM 1123 C CA . ASN A 1 136 ? 21.109 -16.297 -17.672 1 65.75 136 ASN A CA 1
ATOM 1124 C C . ASN A 1 136 ? 22.328 -16.672 -16.812 1 65.75 136 ASN A C 1
ATOM 1126 O O . ASN A 1 136 ? 23.453 -16.328 -17.156 1 65.75 136 ASN A O 1
ATOM 1130 N N . ARG A 1 137 ? 22.219 -17.109 -15.625 1 62.09 137 ARG A N 1
ATOM 1131 C CA . ARG A 1 137 ? 23.344 -17.5 -14.781 1 62.09 137 ARG A CA 1
ATOM 1132 C C . ARG A 1 137 ? 24.141 -18.641 -15.414 1 62.09 137 ARG A C 1
ATOM 1134 O O . ARG A 1 137 ? 25.375 -18.688 -15.305 1 62.09 137 ARG A O 1
ATOM 1141 N N . GLY A 1 138 ? 23.484 -19.594 -15.867 1 52.25 138 GLY A N 1
ATOM 1142 C CA . GLY A 1 138 ? 24.266 -20.625 -16.516 1 52.25 138 GLY A CA 1
ATOM 1143 C C . GLY A 1 138 ? 25.078 -20.109 -17.703 1 52.25 138 GLY A C 1
ATOM 1144 O O . GLY A 1 138 ? 26.125 -20.672 -18.031 1 52.25 138 GLY A O 1
ATOM 1145 N N . ARG A 1 139 ? 24.562 -19.141 -18.297 1 53.34 139 ARG A N 1
ATOM 1146 C CA . ARG A 1 139 ? 25.25 -18.672 -19.5 1 53.34 139 ARG A CA 1
ATOM 1147 C C . ARG A 1 139 ? 26.531 -17.938 -19.141 1 53.34 139 ARG A C 1
ATOM 1149 O O . ARG A 1 139 ? 27.531 -18.062 -19.844 1 53.34 139 ARG A O 1
ATOM 1156 N N . ASN A 1 140 ? 26.438 -17.234 -18.031 1 50.31 140 ASN A N 1
ATOM 1157 C CA . ASN A 1 140 ? 27.656 -16.5 -17.656 1 50.31 140 ASN A CA 1
ATOM 1158 C C . ASN A 1 140 ? 28.766 -17.438 -17.219 1 50.31 140 ASN A C 1
ATOM 1160 O O . ASN A 1 140 ? 29.953 -17.141 -17.438 1 50.31 140 ASN A O 1
ATOM 1164 N N . GLN A 1 141 ? 28.422 -18.484 -16.641 1 51.31 141 GLN A N 1
ATOM 1165 C CA . GLN A 1 141 ? 29.469 -19.422 -16.25 1 51.31 141 GLN A CA 1
ATOM 1166 C C . GLN A 1 141 ? 30.062 -20.141 -17.469 1 51.31 141 GLN A C 1
ATOM 1168 O O . GLN A 1 141 ? 31.266 -20.375 -17.516 1 51.31 141 GLN A O 1
ATOM 1173 N N . GLN A 1 142 ? 29.234 -20.406 -18.453 1 50.81 142 GLN A N 1
ATOM 1174 C CA . GLN A 1 142 ? 29.734 -21.047 -19.672 1 50.81 142 GLN A CA 1
ATOM 1175 C C . GLN A 1 142 ? 30.562 -20.094 -20.5 1 50.81 142 GLN A C 1
ATOM 1177 O O . GLN A 1 142 ? 31.609 -20.469 -21.047 1 50.81 142 GLN A O 1
ATOM 1182 N N . GLU A 1 143 ? 30.109 -18.844 -20.531 1 54.56 143 GLU A N 1
ATOM 1183 C CA . GLU A 1 143 ? 30.828 -17.859 -21.328 1 54.56 143 GLU A CA 1
ATOM 1184 C C . GLU A 1 143 ? 32.156 -17.484 -20.672 1 54.56 143 GLU A C 1
ATOM 1186 O O . GLU A 1 143 ? 33.156 -17.25 -21.359 1 54.56 143 GLU A O 1
ATOM 1191 N N . ARG A 1 144 ? 32.125 -17.484 -19.391 1 58.72 144 ARG A N 1
ATOM 1192 C CA . ARG A 1 144 ? 33.406 -17.219 -18.688 1 58.72 144 ARG A CA 1
ATOM 1193 C C . ARG A 1 144 ? 34.375 -18.359 -18.875 1 58.72 144 ARG A C 1
ATOM 1195 O O . ARG A 1 144 ? 35.594 -18.141 -18.969 1 58.72 144 ARG A O 1
ATOM 1202 N N . SER A 1 145 ? 33.75 -19.438 -18.938 1 56 145 SER A N 1
ATOM 1203 C CA . SER A 1 145 ? 34.594 -20.625 -19.109 1 56 145 SER A CA 1
ATOM 1204 C C . SER A 1 145 ? 35.094 -20.734 -20.531 1 56 145 SER A C 1
ATOM 1206 O O . SER A 1 145 ? 36.25 -21.109 -20.766 1 56 145 SER A O 1
ATOM 1208 N N . THR A 1 146 ? 34.344 -20.25 -21.469 1 58.88 146 THR A N 1
ATOM 1209 C CA . THR A 1 146 ? 34.719 -20.312 -22.875 1 58.88 146 THR A CA 1
ATOM 1210 C C . THR A 1 146 ? 35.656 -19.141 -23.234 1 58.88 146 THR A C 1
ATOM 1212 O O . THR A 1 146 ? 36.531 -19.281 -24.094 1 58.88 146 THR A O 1
ATOM 1215 N N . GLY A 1 147 ? 35.344 -18.078 -22.516 1 59.5 147 GLY A N 1
ATOM 1216 C CA . GLY A 1 147 ? 36.219 -16.938 -22.75 1 59.5 147 GLY A CA 1
ATOM 1217 C C . GLY A 1 147 ? 37.625 -17.125 -22.219 1 59.5 147 GLY A C 1
ATOM 1218 O O . GLY A 1 147 ? 38.594 -16.656 -22.828 1 59.5 147 GLY A O 1
ATOM 1219 N N . ARG A 1 148 ? 37.781 -17.859 -21.109 1 58.22 148 ARG A N 1
ATOM 1220 C CA . ARG A 1 148 ? 39.062 -18.156 -20.531 1 58.22 148 ARG A CA 1
ATOM 1221 C C . ARG A 1 148 ? 39.812 -19.188 -21.391 1 58.22 148 ARG A C 1
ATOM 1223 O O . ARG A 1 148 ? 41.031 -19.125 -21.5 1 58.22 148 ARG A O 1
ATOM 1230 N N . ARG A 1 149 ? 39.188 -20.062 -22.047 1 60 149 ARG A N 1
ATOM 1231 C CA . ARG A 1 149 ? 39.844 -21.062 -22.891 1 60 149 ARG A CA 1
ATOM 1232 C C . ARG A 1 149 ? 40.406 -20.422 -24.156 1 60 149 ARG A C 1
ATOM 1234 O O . ARG A 1 149 ? 41.406 -20.891 -24.688 1 60 149 ARG A O 1
ATOM 1241 N N . ARG A 1 150 ? 39.906 -19.266 -24.547 1 61.47 150 ARG A N 1
ATOM 1242 C CA . ARG A 1 150 ? 40.312 -18.625 -25.781 1 61.47 150 ARG A CA 1
ATOM 1243 C C . ARG A 1 150 ? 41.594 -17.797 -25.562 1 61.47 150 ARG A C 1
ATOM 1245 O O . ARG A 1 150 ? 42.344 -17.562 -26.5 1 61.47 150 ARG A O 1
ATOM 1252 N N . CYS A 1 151 ? 41.812 -17.422 -24.344 1 60.75 151 CYS A N 1
ATOM 1253 C CA . CYS A 1 151 ? 42.969 -16.547 -24.094 1 60.75 151 CYS A CA 1
ATOM 1254 C C . CYS A 1 151 ? 44.219 -17.375 -23.781 1 60.75 151 CYS A C 1
ATOM 1256 O O . CYS A 1 151 ? 45.312 -16.828 -23.719 1 60.75 151 CYS A O 1
ATOM 1258 N N . GLY A 1 152 ? 44.062 -18.609 -23.531 1 53.47 152 GLY A N 1
ATOM 1259 C CA . GLY A 1 152 ? 45.219 -19.391 -23.109 1 53.47 152 GLY A CA 1
ATOM 1260 C C . GLY A 1 152 ? 45.938 -20.062 -24.281 1 53.47 152 GLY A C 1
ATOM 1261 O O . GLY A 1 152 ? 46.906 -20.812 -24.078 1 53.47 152 GLY A O 1
ATOM 1262 N N . GLY A 1 153 ? 45.281 -20.078 -25.531 1 44.56 153 GLY A N 1
ATOM 1263 C CA . GLY A 1 153 ? 45.938 -20.797 -26.625 1 44.56 153 GLY A CA 1
ATOM 1264 C C . GLY A 1 153 ? 46.969 -19.953 -27.344 1 44.56 153 GLY A C 1
ATOM 1265 O O . GLY A 1 153 ? 47.562 -20.391 -28.344 1 44.56 153 GLY A O 1
ATOM 1266 N N . ARG A 1 154 ? 47.594 -18.844 -26.812 1 40.5 154 ARG A N 1
ATOM 1267 C CA . ARG A 1 154 ? 48.812 -18.484 -27.5 1 40.5 154 ARG A CA 1
ATOM 1268 C C . ARG A 1 154 ? 50 -19.219 -26.906 1 40.5 154 ARG A C 1
ATOM 1270 O O . ARG A 1 154 ? 50.062 -19.422 -25.688 1 40.5 154 ARG A O 1
ATOM 1277 N N . MET B 1 1 ? -22.062 -8.141 -18.484 1 28.3 1 MET B N 1
ATOM 1278 C CA . MET B 1 1 ? -20.844 -7.426 -18.094 1 28.3 1 MET B CA 1
ATOM 1279 C C . MET B 1 1 ? -19.656 -8.375 -18.031 1 28.3 1 MET B C 1
ATOM 1281 O O . MET B 1 1 ? -19.734 -9.453 -17.453 1 28.3 1 MET B O 1
ATOM 1285 N N . GLU B 1 2 ? -18.75 -8.414 -18.938 1 34.97 2 GLU B N 1
ATOM 1286 C CA . GLU B 1 2 ? -17.578 -9.273 -19 1 34.97 2 GLU B CA 1
ATOM 1287 C C . GLU B 1 2 ? -16.906 -9.391 -17.641 1 34.97 2 GLU B C 1
ATOM 1289 O O . GLU B 1 2 ? -16.922 -8.445 -16.844 1 34.97 2 GLU B O 1
ATOM 1294 N N . PRO B 1 3 ? -16.828 -10.508 -17.047 1 40.78 3 PRO B N 1
ATOM 1295 C CA . PRO B 1 3 ? -16.172 -10.625 -15.734 1 40.78 3 PRO B CA 1
ATOM 1296 C C . PRO B 1 3 ? -15.086 -9.578 -15.531 1 40.78 3 PRO B C 1
ATOM 1298 O O . PRO B 1 3 ? -14.461 -9.141 -16.5 1 40.78 3 PRO B O 1
ATOM 1301 N N . PRO B 1 4 ? -15.078 -8.703 -14.672 1 43.78 4 PRO B N 1
ATOM 1302 C CA . PRO B 1 4 ? -13.906 -7.852 -14.516 1 43.78 4 PRO B CA 1
ATOM 1303 C C . PRO B 1 4 ? -12.609 -8.547 -14.93 1 43.78 4 PRO B C 1
ATOM 1305 O O . PRO B 1 4 ? -12.32 -9.648 -14.453 1 43.78 4 PRO B O 1
ATOM 1308 N N . ASP B 1 5 ? -12.07 -8.445 -16.125 1 46.69 5 ASP B N 1
ATOM 1309 C CA . ASP B 1 5 ? -10.922 -9.008 -16.828 1 46.69 5 ASP B CA 1
ATOM 1310 C C . ASP B 1 5 ? -9.75 -9.234 -15.859 1 46.69 5 ASP B C 1
ATOM 1312 O O . ASP B 1 5 ? -9.438 -8.367 -15.047 1 46.69 5 ASP B O 1
ATOM 1316 N N . ARG B 1 6 ? -9.539 -10.602 -15.406 1 50.28 6 ARG B N 1
ATOM 1317 C CA . ARG B 1 6 ? -8.344 -11.047 -14.711 1 50.28 6 ARG B CA 1
ATOM 1318 C C . ARG B 1 6 ? -7.191 -10.062 -14.914 1 50.28 6 ARG B C 1
ATOM 1320 O O . ARG B 1 6 ? -6.25 -10.023 -14.117 1 50.28 6 ARG B O 1
ATOM 1327 N N . PHE B 1 7 ? -7.285 -9.367 -16 1 52.78 7 PHE B N 1
ATOM 1328 C CA . PHE B 1 7 ? -6.27 -8.383 -16.359 1 52.78 7 PHE B CA 1
ATOM 1329 C C . PHE B 1 7 ? -6.348 -7.168 -15.43 1 52.78 7 PHE B C 1
ATOM 1331 O O . PHE B 1 7 ? -5.344 -6.492 -15.203 1 52.78 7 PHE B O 1
ATOM 1338 N N . SER B 1 8 ? -7.461 -7.289 -14.508 1 76.38 8 SER B N 1
ATOM 1339 C CA . SER B 1 8 ? -7.793 -6.094 -13.742 1 76.38 8 SER B CA 1
ATOM 1340 C C . SER B 1 8 ? -6.996 -6.039 -12.438 1 76.38 8 SER B C 1
ATOM 1342 O O . SER B 1 8 ? -6.48 -4.984 -12.07 1 76.38 8 SER B O 1
ATOM 1344 N N . ILE B 1 9 ? -6.57 -7.234 -12.039 1 84.56 9 ILE B N 1
ATOM 1345 C CA . ILE B 1 9 ? -5.898 -7.168 -10.742 1 84.56 9 ILE B CA 1
ATOM 1346 C C . ILE B 1 9 ? -4.441 -6.754 -10.938 1 84.56 9 ILE B C 1
ATOM 1348 O O . ILE B 1 9 ? -3.883 -6.02 -10.125 1 84.56 9 ILE B O 1
ATOM 1352 N N . PHE B 1 10 ? -3.908 -7.082 -12.062 1 86.5 10 PHE B N 1
ATOM 1353 C CA . PHE B 1 10 ? -2.502 -6.766 -12.281 1 86.5 10 PHE B CA 1
ATOM 1354 C C . PHE B 1 10 ? -2.322 -5.281 -12.586 1 86.5 10 PHE B C 1
ATOM 1356 O O . PHE B 1 10 ? -1.327 -4.68 -12.18 1 86.5 10 PHE B O 1
ATOM 1363 N N . GLU B 1 11 ? -3.297 -4.82 -13.344 1 89.56 11 GLU B N 1
ATOM 1364 C CA . GLU B 1 11 ? -3.279 -3.377 -13.562 1 89.56 11 GLU B CA 1
ATOM 1365 C C . GLU B 1 11 ? -3.406 -2.615 -12.25 1 89.56 11 GLU B C 1
ATOM 1367 O O . GLU B 1 11 ? -2.707 -1.625 -12.023 1 89.56 11 GLU B O 1
ATOM 1372 N N . PHE B 1 12 ? -4.258 -3.121 -11.406 1 94.44 12 PHE B N 1
ATOM 1373 C CA . PHE B 1 12 ? -4.418 -2.541 -10.078 1 94.44 12 PHE B CA 1
ATOM 1374 C C . PHE B 1 12 ? -3.119 -2.625 -9.289 1 94.44 12 PHE B C 1
ATOM 1376 O O . PHE B 1 12 ? -2.658 -1.626 -8.734 1 94.44 12 PHE B O 1
ATOM 1383 N N . LEU B 1 13 ? -2.516 -3.764 -9.344 1 94.12 13 LEU B N 1
ATOM 1384 C CA . LEU B 1 13 ? -1.314 -3.994 -8.547 1 94.12 13 LEU B CA 1
ATOM 1385 C C . LEU B 1 13 ? -0.147 -3.164 -9.07 1 94.12 13 LEU B C 1
ATOM 1387 O O . LEU B 1 13 ? 0.68 -2.686 -8.289 1 94.12 13 LEU B O 1
ATOM 1391 N N . ASP B 1 14 ? -0.111 -3.018 -10.359 1 92.94 14 ASP B N 1
ATOM 1392 C CA . ASP B 1 14 ? 0.911 -2.154 -10.945 1 92.94 14 ASP B CA 1
ATOM 1393 C C . ASP B 1 14 ? 0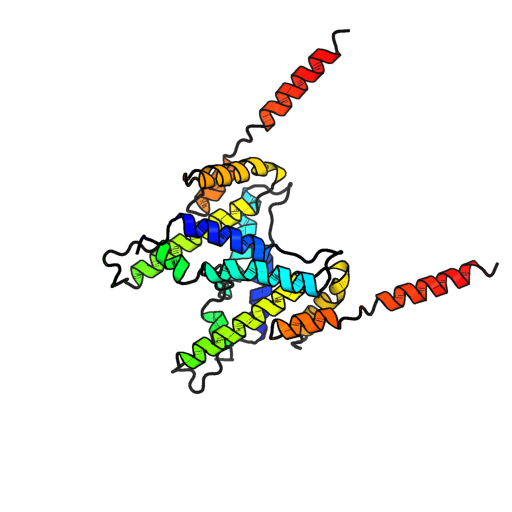.708 -0.701 -10.523 1 92.94 14 ASP B C 1
ATOM 1395 O O . ASP B 1 14 ? 1.665 -0.015 -10.156 1 92.94 14 ASP B O 1
ATOM 1399 N N . ALA B 1 15 ? -0.502 -0.283 -10.578 1 95.94 15 ALA B N 1
ATOM 1400 C CA . ALA B 1 15 ? -0.82 1.077 -10.148 1 95.94 15 ALA B CA 1
ATOM 1401 C C . ALA B 1 15 ? -0.513 1.272 -8.672 1 95.94 15 ALA B C 1
ATOM 1403 O O . ALA B 1 15 ? 0.031 2.305 -8.273 1 95.94 15 ALA B O 1
ATOM 1404 N N . GLU B 1 16 ? -0.872 0.326 -7.875 1 96.94 16 GLU B N 1
ATOM 1405 C CA . GLU B 1 16 ? -0.602 0.357 -6.438 1 96.94 16 GLU B CA 1
ATOM 1406 C C . GLU B 1 16 ? 0.893 0.489 -6.16 1 96.94 16 GLU B C 1
ATOM 1408 O O . GLU B 1 16 ? 1.309 1.328 -5.359 1 96.94 16 GLU B O 1
ATOM 1413 N N . TYR B 1 17 ? 1.622 -0.316 -6.844 1 95.44 17 TYR B N 1
ATOM 1414 C CA . TYR B 1 17 ? 3.068 -0.297 -6.66 1 95.44 17 TYR B CA 1
ATOM 1415 C C . TYR B 1 17 ? 3.645 1.069 -7.012 1 95.44 17 TYR B C 1
ATOM 1417 O O . TYR B 1 17 ? 4.488 1.599 -6.289 1 95.44 17 TYR B O 1
ATOM 1425 N N . ARG B 1 18 ? 3.227 1.577 -8.109 1 95.44 18 ARG B N 1
ATOM 1426 C CA . ARG B 1 18 ? 3.727 2.879 -8.539 1 95.44 18 ARG B CA 1
ATOM 1427 C C . ARG B 1 18 ? 3.4 3.957 -7.516 1 95.44 18 ARG B C 1
ATOM 1429 O O . ARG B 1 18 ? 4.246 4.801 -7.199 1 95.44 18 ARG B O 1
ATOM 1436 N N . PHE B 1 19 ? 2.24 3.859 -6.973 1 97.56 19 PHE B N 1
ATOM 1437 C CA . PHE B 1 19 ? 1.791 4.855 -6.008 1 97.56 19 PHE B CA 1
ATOM 1438 C C . PHE B 1 19 ? 2.582 4.746 -4.711 1 97.56 19 PHE B C 1
ATOM 1440 O O . PHE B 1 19 ? 3.164 5.73 -4.246 1 97.56 19 PHE B O 1
ATOM 1447 N N . PHE B 1 20 ? 2.689 3.594 -4.176 1 96.5 20 PHE B N 1
ATOM 1448 C CA . PHE B 1 20 ? 3.27 3.426 -2.85 1 96.5 20 PHE B CA 1
ATOM 1449 C C . PHE B 1 20 ? 4.793 3.496 -2.91 1 96.5 20 PHE B C 1
ATOM 1451 O O . PHE B 1 20 ? 5.441 3.834 -1.92 1 96.5 20 PHE B O 1
ATOM 1458 N N . SER B 1 21 ? 5.359 3.227 -4.07 1 94.5 21 SER B N 1
ATOM 1459 C CA . SER B 1 21 ? 6.812 3.172 -4.164 1 94.5 21 SER B CA 1
ATOM 1460 C C . SER B 1 21 ? 7.391 4.516 -4.598 1 94.5 21 SER B C 1
ATOM 1462 O O . SER B 1 21 ? 8.602 4.723 -4.531 1 94.5 21 SER B O 1
ATOM 1464 N N . PHE B 1 22 ? 6.539 5.391 -5 1 96.81 22 PHE B N 1
ATOM 1465 C CA . PHE B 1 22 ? 7.004 6.68 -5.496 1 96.81 22 PHE B CA 1
ATOM 1466 C C . PHE B 1 22 ? 7.602 7.512 -4.371 1 96.81 22 PHE B C 1
ATOM 1468 O O . PHE B 1 22 ? 7.027 7.602 -3.283 1 96.81 22 PHE B O 1
ATOM 1475 N N . ARG B 1 23 ? 8.742 8.062 -4.605 1 97.19 23 ARG B N 1
ATOM 1476 C CA . ARG B 1 23 ? 9.422 8.938 -3.656 1 97.19 23 ARG B CA 1
ATOM 1477 C C . ARG B 1 23 ? 9.852 10.242 -4.32 1 97.19 23 ARG B C 1
ATOM 1479 O O . ARG B 1 23 ? 10.188 10.258 -5.504 1 97.19 23 ARG B O 1
ATOM 1486 N N . GLN B 1 24 ? 9.859 11.25 -3.51 1 98.38 24 GLN B N 1
ATOM 1487 C CA . GLN B 1 24 ? 10.406 12.516 -3.994 1 98.38 24 GLN B CA 1
ATOM 1488 C C . GLN B 1 24 ? 11.914 12.422 -4.203 1 98.38 24 GLN B C 1
ATOM 1490 O O . GLN B 1 24 ? 12.641 11.938 -3.328 1 98.38 24 GLN B O 1
ATOM 1495 N N . THR B 1 25 ? 12.297 12.82 -5.371 1 97 25 THR B N 1
ATOM 1496 C CA . THR B 1 25 ? 13.734 12.844 -5.629 1 97 25 THR B CA 1
ATOM 1497 C C . THR B 1 25 ? 14.328 14.195 -5.254 1 97 25 THR B C 1
ATOM 1499 O O . THR B 1 25 ? 13.594 15.156 -5 1 97 25 THR B O 1
ATOM 1502 N N . ARG B 1 26 ? 15.602 14.297 -5.254 1 95.25 26 ARG B N 1
ATOM 1503 C CA . ARG B 1 26 ? 16.328 15.492 -4.828 1 95.25 26 ARG B CA 1
ATOM 1504 C C . ARG B 1 26 ? 16.031 16.672 -5.766 1 95.25 26 ARG B C 1
ATOM 1506 O O . ARG B 1 26 ? 16 17.812 -5.332 1 95.25 26 ARG B O 1
ATOM 1513 N N . ASP B 1 27 ? 15.797 16.375 -6.977 1 95.44 27 ASP B N 1
ATOM 1514 C CA . ASP B 1 27 ? 15.672 17.422 -7.992 1 95.44 27 ASP B CA 1
ATOM 1515 C C . ASP B 1 27 ? 14.211 17.781 -8.234 1 95.44 27 ASP B C 1
ATOM 1517 O O . ASP B 1 27 ? 13.906 18.656 -9.047 1 95.44 27 ASP B O 1
ATOM 1521 N N . MET B 1 28 ? 13.367 17.219 -7.492 1 97.56 28 MET B N 1
ATOM 1522 C CA . MET B 1 28 ? 11.938 17.484 -7.664 1 97.56 28 MET B CA 1
ATOM 1523 C C . MET B 1 28 ? 11.484 18.625 -6.766 1 97.56 28 MET B C 1
ATOM 1525 O O . MET B 1 28 ? 11.734 18.609 -5.559 1 97.56 28 MET B O 1
ATOM 1529 N N . SER B 1 29 ? 10.852 19.625 -7.363 1 97.62 29 SER B N 1
ATOM 1530 C CA . SER B 1 29 ? 10.211 20.656 -6.551 1 97.62 29 SER B CA 1
ATOM 1531 C C . SER B 1 29 ? 9.016 20.094 -5.793 1 97.62 29 SER B C 1
ATOM 1533 O O . SER B 1 29 ? 8.508 19.031 -6.129 1 97.62 29 SER B O 1
ATOM 1535 N N . ASN B 1 30 ? 8.609 20.812 -4.84 1 98.06 30 ASN B N 1
ATOM 1536 C CA . ASN B 1 30 ? 7.438 20.375 -4.094 1 98.06 30 ASN B CA 1
ATOM 1537 C C . ASN B 1 30 ? 6.188 20.344 -4.973 1 98.06 30 ASN B C 1
ATOM 1539 O O . ASN B 1 30 ? 5.344 19.469 -4.832 1 98.06 30 ASN B O 1
ATOM 1543 N N . ALA B 1 31 ? 6.07 21.328 -5.812 1 98.19 31 ALA B N 1
ATOM 1544 C CA . ALA B 1 31 ? 4.926 21.375 -6.719 1 98.19 31 ALA B CA 1
ATOM 1545 C C . ALA B 1 31 ? 4.918 20.172 -7.656 1 98.19 31 ALA B C 1
ATOM 1547 O O . ALA B 1 31 ? 3.885 19.531 -7.828 1 98.19 31 ALA B O 1
ATOM 1548 N N . GLU B 1 32 ? 6.043 19.859 -8.266 1 98.56 32 GLU B N 1
ATOM 1549 C CA . GLU B 1 32 ? 6.172 18.688 -9.125 1 98.56 32 GLU B CA 1
ATOM 1550 C C . GLU B 1 32 ? 5.914 17.391 -8.352 1 98.56 32 GLU B C 1
ATOM 1552 O O . GLU B 1 32 ? 5.285 16.469 -8.867 1 98.56 32 GLU B O 1
ATOM 1557 N N . TYR B 1 33 ? 6.441 17.391 -7.168 1 98.62 33 TYR B N 1
ATOM 1558 C CA . TYR B 1 33 ? 6.27 16.234 -6.293 1 98.62 33 TYR B CA 1
ATOM 1559 C C . TYR B 1 33 ? 4.793 15.969 -6.027 1 98.62 33 TYR B C 1
ATOM 1561 O O . TYR B 1 33 ? 4.316 14.844 -6.223 1 98.62 33 TYR B O 1
ATOM 1569 N N . LEU B 1 34 ? 4.051 16.969 -5.664 1 98.69 34 LEU B N 1
ATOM 1570 C CA . LEU B 1 34 ? 2.621 16.812 -5.414 1 98.69 34 LEU B CA 1
ATOM 1571 C C . LEU B 1 34 ? 1.894 16.375 -6.684 1 98.69 34 LEU B C 1
ATOM 1573 O O . LEU B 1 34 ? 1.041 15.484 -6.637 1 98.69 34 LEU B O 1
ATOM 1577 N N . GLU B 1 35 ? 2.16 16.969 -7.723 1 98.56 35 GLU B N 1
ATOM 1578 C CA . GLU B 1 35 ? 1.522 16.641 -8.992 1 98.56 35 GLU B CA 1
ATOM 1579 C C . GLU B 1 35 ? 1.749 15.18 -9.367 1 98.56 35 GLU B C 1
ATOM 1581 O O . GLU B 1 35 ? 0.81 14.477 -9.742 1 98.56 35 GLU B O 1
ATOM 1586 N N . THR B 1 36 ? 3 14.719 -9.312 1 98.62 36 THR B N 1
ATOM 1587 C CA . THR B 1 36 ? 3.338 13.344 -9.656 1 98.62 36 THR B CA 1
ATOM 1588 C C . THR B 1 36 ? 2.67 12.367 -8.688 1 98.62 36 THR B C 1
ATOM 1590 O O . THR B 1 36 ? 2.178 11.32 -9.102 1 98.62 36 THR B O 1
ATOM 1593 N N . PHE B 1 37 ? 2.676 12.758 -7.43 1 98.56 37 PHE B N 1
ATOM 1594 C CA . PHE B 1 37 ? 2.004 11.977 -6.402 1 98.56 37 PHE B CA 1
ATOM 1595 C C . PHE B 1 37 ? 0.543 11.734 -6.77 1 98.56 37 PHE B C 1
ATOM 1597 O O . PHE B 1 37 ? 0.068 10.602 -6.746 1 98.56 37 PHE B O 1
ATOM 1604 N N . GLN B 1 38 ? -0.137 12.742 -7.168 1 98.19 38 GLN B N 1
ATOM 1605 C CA . GLN B 1 38 ? -1.543 12.664 -7.551 1 98.19 38 GLN B CA 1
ATOM 1606 C C . GLN B 1 38 ? -1.715 11.891 -8.852 1 98.19 38 GLN B C 1
ATOM 1608 O O . GLN B 1 38 ? -2.682 11.141 -9.016 1 98.19 38 GLN B O 1
ATOM 1613 N N . ARG B 1 39 ? -0.8 12.031 -9.742 1 98.25 39 ARG B N 1
ATOM 1614 C CA . ARG B 1 39 ? -0.847 11.32 -11.016 1 98.25 39 ARG B CA 1
ATOM 1615 C C . ARG B 1 39 ? -0.759 9.812 -10.812 1 98.25 39 ARG B C 1
ATOM 1617 O O . ARG B 1 39 ? -1.367 9.047 -11.555 1 98.25 39 ARG B O 1
ATOM 1624 N N . TYR B 1 40 ? -0.015 9.43 -9.859 1 98 40 TYR B N 1
ATOM 1625 C CA . TYR B 1 40 ? 0.106 8 -9.578 1 98 40 TYR B CA 1
ATOM 1626 C C . TYR B 1 40 ? -1.089 7.5 -8.781 1 98 40 TYR B C 1
ATOM 1628 O O . TYR B 1 40 ? -1.495 6.344 -8.914 1 98 40 TYR B O 1
ATOM 1636 N N . PHE B 1 41 ? -1.682 8.367 -7.98 1 98.12 41 PHE B N 1
ATOM 1637 C CA . PHE B 1 41 ? -2.809 7.98 -7.141 1 98.12 41 PHE B CA 1
ATOM 1638 C C . PHE B 1 41 ? -4.062 7.766 -7.98 1 98.12 41 PHE B C 1
ATOM 1640 O O . PHE B 1 41 ? -4.844 6.852 -7.715 1 98.12 41 PHE B O 1
ATOM 1647 N N . GLU B 1 42 ? -4.27 8.531 -8.984 1 97.12 42 GLU B N 1
ATOM 1648 C CA . GLU B 1 42 ? -5.508 8.57 -9.758 1 97.12 42 GLU B CA 1
ATOM 1649 C C . GLU B 1 42 ? -5.809 7.207 -10.375 1 97.12 42 GLU B C 1
ATOM 1651 O O . GLU B 1 42 ? -6.891 6.652 -10.172 1 97.12 42 GLU B O 1
ATOM 1656 N N . PRO B 1 43 ? -4.871 6.586 -11.125 1 95.88 43 PRO B N 1
ATOM 1657 C CA . PRO B 1 43 ? -5.16 5.258 -11.672 1 95.88 43 PRO B CA 1
ATOM 1658 C C . PRO B 1 43 ? -5.418 4.215 -10.586 1 95.88 43 PRO B C 1
ATOM 1660 O O . PRO B 1 43 ? -6.262 3.332 -10.766 1 95.88 43 PRO B O 1
ATOM 1663 N N . TYR B 1 44 ? -4.68 4.27 -9.492 1 96.69 44 TYR B N 1
ATOM 1664 C CA . TYR B 1 44 ? -4.883 3.365 -8.367 1 96.69 44 TYR B CA 1
ATOM 1665 C C . TYR B 1 44 ? -6.316 3.432 -7.863 1 96.69 44 TYR B C 1
ATOM 1667 O O . TYR B 1 44 ? -6.969 2.398 -7.684 1 96.69 44 TYR B O 1
ATOM 1675 N N . GLU B 1 45 ? -6.801 4.641 -7.703 1 95.62 45 GLU B N 1
ATOM 1676 C CA . GLU B 1 45 ? -8.156 4.84 -7.199 1 95.62 45 GLU B CA 1
ATOM 1677 C C . GLU B 1 45 ? -9.195 4.441 -8.242 1 95.62 45 GLU B C 1
ATOM 1679 O O . GLU B 1 45 ? -10.203 3.811 -7.906 1 95.62 45 GLU B O 1
ATOM 1684 N N . GLN B 1 46 ? -8.992 4.75 -9.477 1 94.25 46 GLN B N 1
ATOM 1685 C CA . GLN B 1 46 ? -9.922 4.441 -10.555 1 94.25 46 GLN B CA 1
ATOM 1686 C C . GLN B 1 46 ? -10.109 2.934 -10.703 1 94.25 46 GLN B C 1
ATOM 1688 O O . GLN B 1 46 ? -11.188 2.469 -11.062 1 94.25 46 GLN B O 1
ATOM 1693 N N . LEU B 1 47 ? -9.062 2.238 -10.383 1 93.75 47 LEU B N 1
ATOM 1694 C CA . LEU B 1 47 ? -9.086 0.79 -10.555 1 93.75 47 LEU B CA 1
ATOM 1695 C C . LEU B 1 47 ? -9.68 0.107 -9.328 1 93.75 47 LEU B C 1
ATOM 1697 O O . LEU B 1 47 ? -9.82 -1.117 -9.297 1 93.75 47 LEU B O 1
ATOM 1701 N N . GLY B 1 48 ? -9.984 0.941 -8.328 1 92.88 48 GLY B N 1
ATOM 1702 C CA . GLY B 1 48 ? -10.703 0.389 -7.188 1 92.88 48 GLY B CA 1
ATOM 1703 C C . GLY B 1 48 ? -9.883 0.38 -5.914 1 92.88 48 GLY B C 1
ATOM 1704 O O . GLY B 1 48 ? -10.297 -0.208 -4.91 1 92.88 48 GLY B O 1
ATOM 1705 N N . GLY B 1 49 ? -8.758 1.005 -5.934 1 95.12 49 GLY B N 1
ATOM 1706 C CA . GLY B 1 49 ? -7.949 1.092 -4.73 1 95.12 49 GLY B CA 1
ATOM 1707 C C . GLY B 1 49 ? -8.586 1.935 -3.641 1 95.12 49 GLY B C 1
ATOM 1708 O O . GLY B 1 49 ? -9.203 2.963 -3.926 1 95.12 49 GLY B O 1
ATOM 1709 N N . ASN B 1 50 ? -8.414 1.467 -2.414 1 95.31 50 ASN B N 1
ATOM 1710 C CA . ASN B 1 50 ? -9.023 2.199 -1.311 1 95.31 50 ASN B CA 1
ATOM 1711 C C . ASN B 1 50 ? -8.008 2.516 -0.218 1 95.31 50 ASN B C 1
ATOM 1713 O O . ASN B 1 50 ? -8.367 2.656 0.952 1 95.31 50 ASN B O 1
ATOM 1717 N N . LEU B 1 51 ? -6.738 2.438 -0.524 1 96.56 51 LEU B N 1
ATOM 1718 C CA . LEU B 1 51 ? -5.621 2.834 0.327 1 96.56 51 LEU B CA 1
ATOM 1719 C C . LEU B 1 51 ? -5.492 1.897 1.524 1 96.56 51 LEU B C 1
ATOM 1721 O O . LEU B 1 51 ? -4.945 2.281 2.562 1 96.56 51 LEU B O 1
ATOM 1725 N N . GLY B 1 52 ? -6.043 0.742 1.407 1 95.75 52 GLY B N 1
ATOM 1726 C CA . GLY B 1 52 ? -5.93 -0.232 2.48 1 95.75 52 GLY B CA 1
ATOM 1727 C C . GLY B 1 52 ? -6.801 0.098 3.68 1 95.75 52 GLY B C 1
ATOM 1728 O O . GLY B 1 52 ? -6.699 -0.553 4.723 1 95.75 52 GLY B O 1
ATOM 1729 N N . LEU B 1 53 ? -7.688 1.068 3.549 1 95.19 53 LEU B N 1
ATOM 1730 C CA . LEU B 1 53 ? -8.523 1.537 4.648 1 95.19 53 LEU B CA 1
ATOM 1731 C C . LEU B 1 53 ? -9.727 0.617 4.852 1 95.19 53 LEU B C 1
ATOM 1733 O O . LEU B 1 53 ? -10.742 0.76 4.168 1 95.19 53 LEU B O 1
ATOM 1737 N N . GLY B 1 54 ? -9.555 -0.296 5.785 1 91.88 54 GLY B N 1
ATOM 1738 C CA . GLY B 1 54 ? -10.672 -1.149 6.16 1 91.88 54 GLY B CA 1
ATOM 1739 C C . GLY B 1 54 ? -11.68 -0.454 7.055 1 91.88 54 GLY B C 1
ATOM 1740 O O . GLY B 1 54 ? -11.461 0.68 7.484 1 91.88 54 GLY B O 1
ATOM 1741 N N . ASP B 1 55 ? -12.703 -1.155 7.336 1 89.44 55 ASP B N 1
ATOM 1742 C CA . ASP B 1 55 ? -13.82 -0.595 8.086 1 89.44 55 ASP B CA 1
ATOM 1743 C C . ASP B 1 55 ? -13.383 -0.115 9.461 1 89.44 55 ASP B C 1
ATOM 1745 O O . ASP B 1 55 ? -13.82 0.94 9.93 1 89.44 55 ASP B O 1
ATOM 1749 N N . LYS B 1 56 ? -12.562 -0.903 10.008 1 88.81 56 LYS B N 1
ATOM 1750 C CA . LYS B 1 56 ? -12.086 -0.568 11.344 1 88.81 56 LYS B CA 1
ATOM 1751 C C . LYS B 1 56 ? -11.406 0.8 11.359 1 88.81 56 LYS B C 1
ATOM 1753 O O . LYS B 1 56 ? -11.578 1.57 12.312 1 88.81 56 LYS B O 1
ATOM 1758 N N . ILE B 1 57 ? -10.656 1.111 10.406 1 91.69 57 ILE B N 1
ATOM 1759 C CA . ILE B 1 57 ? -9.945 2.383 10.305 1 91.69 57 ILE B CA 1
ATOM 1760 C C . ILE B 1 57 ? -10.945 3.508 10.047 1 91.69 57 ILE B C 1
ATOM 1762 O O . ILE B 1 57 ? -10.906 4.547 10.711 1 91.69 57 ILE B O 1
ATOM 1766 N N . ILE B 1 58 ? -11.828 3.242 9.148 1 92.44 58 ILE B N 1
ATOM 1767 C CA . ILE B 1 58 ? -12.812 4.25 8.75 1 92.44 58 ILE B CA 1
ATOM 1768 C C . ILE B 1 58 ? -13.68 4.621 9.945 1 92.44 58 ILE B C 1
ATOM 1770 O O . ILE B 1 58 ? -13.984 5.797 10.156 1 92.44 58 ILE B O 1
ATOM 1774 N N . GLU B 1 59 ? -14.031 3.695 10.703 1 90.69 59 GLU B N 1
ATOM 1775 C CA . GLU B 1 59 ? -14.867 3.924 11.883 1 90.69 59 GLU B CA 1
ATOM 1776 C C . GLU B 1 59 ? -14.234 4.957 12.812 1 90.69 59 GLU B C 1
ATOM 1778 O O . GLU B 1 59 ? -14.945 5.746 13.438 1 90.69 59 GLU B O 1
ATOM 1783 N N . GLY B 1 60 ? -12.969 4.934 12.891 1 88.69 60 GLY B N 1
ATOM 1784 C CA . GLY B 1 60 ? -12.266 5.867 13.758 1 88.69 60 GLY B CA 1
ATOM 1785 C C . GLY B 1 60 ? -12.398 7.309 13.312 1 88.69 60 GLY B C 1
ATOM 1786 O O . GLY B 1 60 ? -12.109 8.234 14.07 1 88.69 60 GLY B O 1
ATOM 1787 N N . PHE B 1 61 ? -12.867 7.496 12.102 1 92.5 61 PHE B N 1
ATOM 1788 C CA . PHE B 1 61 ? -12.961 8.844 11.555 1 92.5 61 PHE B CA 1
ATOM 1789 C C . PHE B 1 61 ? -14.422 9.281 11.453 1 92.5 61 PHE B C 1
ATOM 1791 O O . PHE B 1 61 ? -14.711 10.398 11.008 1 92.5 61 PHE B O 1
ATOM 1798 N N . VAL B 1 62 ? -15.32 8.398 11.797 1 91.88 62 VAL B N 1
ATOM 1799 C CA . VAL B 1 62 ? -16.734 8.711 11.703 1 91.88 62 VAL B CA 1
ATOM 1800 C C . VAL B 1 62 ? -17.188 9.5 12.93 1 91.88 62 VAL B C 1
ATOM 1802 O O . VAL B 1 62 ? -16.953 9.086 14.062 1 91.88 62 VAL B O 1
ATOM 1805 N N . ASP B 1 63 ? -17.688 10.695 12.703 1 90.19 63 ASP B N 1
ATOM 1806 C CA . ASP B 1 63 ? -18.312 11.508 13.742 1 90.19 63 ASP B CA 1
ATOM 1807 C C . ASP B 1 63 ? -19.812 11.266 13.789 1 90.19 63 ASP B C 1
ATOM 1809 O O . ASP B 1 63 ? -20.609 12.07 13.281 1 90.19 63 ASP B O 1
ATOM 1813 N N . ALA B 1 64 ? -20.156 10.164 14.367 1 87.06 64 ALA B N 1
ATOM 1814 C CA . ALA B 1 64 ? -21.547 9.758 14.352 1 87.06 64 ALA B CA 1
ATOM 1815 C C . ALA B 1 64 ? -22.328 10.383 15.516 1 87.06 64 ALA B C 1
ATOM 1817 O O . ALA B 1 64 ? -21.812 10.453 16.641 1 87.06 64 ALA B O 1
ATOM 1818 N N . GLU B 1 65 ? -23.547 10.883 15.25 1 85.5 65 GLU B N 1
ATOM 1819 C CA . GLU B 1 65 ? -24.453 11.367 16.281 1 85.5 65 GLU B CA 1
ATOM 1820 C C . GLU B 1 65 ? -24.891 10.242 17.219 1 85.5 65 GLU B C 1
ATOM 1822 O O . GLU B 1 65 ? -24.922 10.406 18.438 1 85.5 65 GLU B O 1
ATOM 1827 N N . ASP B 1 66 ? -25.172 9.109 16.562 1 86.12 66 ASP B N 1
ATOM 1828 C CA . ASP B 1 66 ? -25.516 7.859 17.234 1 86.12 66 ASP B CA 1
ATOM 1829 C C . ASP B 1 66 ? -24.562 6.734 16.828 1 86.12 66 ASP B C 1
ATOM 1831 O O . ASP B 1 66 ? -24.625 6.254 15.688 1 86.12 66 ASP B O 1
ATOM 1835 N N . PRO B 1 67 ? -23.703 6.352 17.719 1 81.31 67 PRO B N 1
ATOM 1836 C CA . PRO B 1 67 ? -22.703 5.348 17.359 1 81.31 67 PRO B CA 1
ATOM 1837 C C . PRO B 1 67 ? -23.312 4.016 16.953 1 81.31 67 PRO B C 1
ATOM 1839 O O . PRO B 1 67 ? -22.672 3.225 16.25 1 81.31 67 PRO B O 1
ATOM 1842 N N . ASP B 1 68 ? -24.531 3.791 17.406 1 85.94 68 ASP B N 1
ATOM 1843 C CA . ASP B 1 68 ? -25.172 2.518 17.094 1 85.94 68 ASP B CA 1
ATOM 1844 C C . ASP B 1 68 ? -25.953 2.6 15.781 1 85.94 68 ASP B C 1
ATOM 1846 O O . ASP B 1 68 ? -26.438 1.585 15.273 1 85.94 68 ASP B O 1
ATOM 1850 N N . ALA B 1 69 ? -26.016 3.793 15.289 1 89.69 69 ALA B N 1
ATOM 1851 C CA . ALA B 1 69 ? -26.766 3.99 14.055 1 89.69 69 ALA B CA 1
ATOM 1852 C C . ALA B 1 69 ? -26.031 4.918 13.094 1 89.69 69 ALA B C 1
ATOM 1854 O O . ALA B 1 69 ? -26.5 6.023 12.812 1 89.69 69 ALA B O 1
ATOM 1855 N N . ILE B 1 70 ? -24.922 4.461 12.609 1 91.44 70 ILE B N 1
ATOM 1856 C CA . ILE B 1 70 ? -24.125 5.258 11.688 1 91.44 70 ILE B CA 1
ATOM 1857 C C . ILE B 1 70 ? -24.828 5.34 10.336 1 91.44 70 ILE B C 1
ATOM 1859 O O . ILE B 1 70 ? -25.172 4.312 9.742 1 91.44 70 ILE B O 1
ATOM 1863 N N . THR B 1 71 ? -25.094 6.547 9.945 1 94.38 71 THR B N 1
ATOM 1864 C CA . THR B 1 71 ? -25.734 6.746 8.648 1 94.38 71 THR B CA 1
ATOM 1865 C C . THR B 1 71 ? -24.734 6.59 7.516 1 94.38 71 THR B C 1
ATOM 1867 O O . THR B 1 71 ? -23.516 6.66 7.738 1 94.38 71 THR B O 1
ATOM 1870 N N . ALA B 1 72 ? -25.25 6.359 6.285 1 93.31 72 ALA B N 1
ATOM 1871 C CA . ALA B 1 72 ? -24.391 6.246 5.105 1 93.31 72 ALA B CA 1
ATOM 1872 C C . ALA B 1 72 ? -23.594 7.531 4.879 1 93.31 72 ALA B C 1
ATOM 1874 O O . ALA B 1 72 ? -22.422 7.484 4.496 1 93.31 72 ALA B O 1
ATOM 1875 N N . ALA B 1 73 ? -24.234 8.609 5.18 1 94.94 73 ALA B N 1
ATOM 1876 C CA . ALA B 1 73 ? -23.594 9.906 4.984 1 94.94 73 ALA B CA 1
ATOM 1877 C C . ALA B 1 73 ? -22.438 10.102 5.965 1 94.94 73 ALA B C 1
ATOM 1879 O O . ALA B 1 73 ? -21.375 10.594 5.59 1 94.94 73 ALA B O 1
ATOM 1880 N N . GLU B 1 74 ? -22.672 9.734 7.172 1 95.31 74 GLU B N 1
ATOM 1881 C CA . GLU B 1 74 ? -21.625 9.828 8.188 1 95.31 74 GLU B CA 1
ATOM 1882 C C . GLU B 1 74 ? -20.453 8.906 7.855 1 95.31 74 GLU B C 1
ATOM 1884 O O . GLU B 1 74 ? -19.297 9.281 8.016 1 95.31 74 GLU B O 1
ATOM 1889 N N . TRP B 1 75 ? -20.75 7.73 7.336 1 94.62 75 TRP B N 1
ATOM 1890 C CA . TRP B 1 75 ? -19.719 6.77 6.949 1 94.62 75 TRP B CA 1
ATOM 1891 C C . TRP B 1 75 ? -18.875 7.309 5.797 1 94.62 75 TRP B C 1
ATOM 1893 O O . TRP B 1 75 ? -17.641 7.246 5.844 1 94.62 75 TRP B O 1
ATOM 1903 N N . GLU B 1 76 ? -19.547 7.875 4.824 1 95.88 76 GLU B N 1
ATOM 1904 C CA . GLU B 1 76 ? -18.844 8.414 3.668 1 95.88 76 GLU B CA 1
ATOM 1905 C C . GLU B 1 76 ? -17.953 9.594 4.062 1 95.88 76 GLU B C 1
ATOM 1907 O O . GLU B 1 76 ? -16.859 9.766 3.531 1 95.88 76 GLU B O 1
ATOM 1912 N N . ALA B 1 77 ? -18.453 10.352 5.012 1 96.19 77 ALA B N 1
ATOM 1913 C CA . ALA B 1 77 ? -17.656 11.469 5.508 1 96.19 77 ALA B CA 1
ATOM 1914 C C . ALA B 1 77 ? -16.422 10.969 6.246 1 96.19 77 ALA B C 1
ATOM 1916 O O . ALA B 1 77 ? -15.328 11.523 6.094 1 96.19 77 ALA B O 1
ATOM 1917 N N . GLY B 1 78 ? -16.594 9.969 7.078 1 94.31 78 GLY B N 1
ATOM 1918 C CA . GLY B 1 78 ? -15.461 9.344 7.75 1 94.31 78 GLY B CA 1
ATOM 1919 C C . GLY B 1 78 ? -14.445 8.758 6.789 1 94.31 78 GLY B C 1
ATOM 1920 O O . GLY B 1 78 ? -13.234 8.93 6.977 1 94.31 78 GLY B O 1
ATOM 1921 N N . LYS B 1 79 ? -14.992 8.156 5.777 1 95.19 79 LYS B N 1
ATOM 1922 C CA . LYS B 1 79 ? -14.133 7.582 4.738 1 95.19 79 LYS B CA 1
ATOM 1923 C C . LYS B 1 79 ? -13.312 8.664 4.047 1 95.19 79 LYS B C 1
ATOM 1925 O O . LYS B 1 79 ? -12.117 8.484 3.807 1 95.19 79 LYS B O 1
ATOM 1930 N N . ALA B 1 80 ? -13.938 9.711 3.758 1 96.62 80 ALA B N 1
ATOM 1931 C CA . ALA B 1 80 ? -13.258 10.828 3.098 1 96.62 80 ALA B CA 1
ATOM 1932 C C . ALA B 1 80 ? -12.164 11.414 3.988 1 96.62 80 ALA B C 1
ATOM 1934 O O . ALA B 1 80 ? -11.078 11.734 3.514 1 96.62 80 ALA B O 1
ATOM 1935 N N . LYS B 1 81 ? -12.445 11.539 5.254 1 95.38 81 LYS B N 1
ATOM 1936 C CA . LYS B 1 81 ? -11.461 12.047 6.203 1 95.38 81 LYS B CA 1
ATOM 1937 C C . LYS B 1 81 ? -10.266 11.102 6.305 1 95.38 81 LYS B C 1
ATOM 1939 O O . LYS B 1 81 ? -9.117 11.547 6.285 1 95.38 81 LYS B O 1
ATOM 1944 N N . ALA B 1 82 ? -10.547 9.867 6.434 1 95.25 82 ALA B N 1
ATOM 1945 C CA . ALA B 1 82 ? -9.484 8.867 6.52 1 95.25 82 ALA B CA 1
ATOM 1946 C C . ALA B 1 82 ? -8.594 8.906 5.285 1 95.25 82 ALA B C 1
ATOM 1948 O O . ALA B 1 82 ? -7.363 8.828 5.398 1 95.25 82 ALA B O 1
ATOM 1949 N N . ARG B 1 83 ? -9.234 9.008 4.156 1 96.38 83 ARG B N 1
ATOM 1950 C CA . ARG B 1 83 ? -8.516 9.094 2.887 1 96.38 83 ARG B CA 1
ATOM 1951 C C . ARG B 1 83 ? -7.566 10.289 2.881 1 96.38 83 ARG B C 1
ATOM 1953 O O . ARG B 1 83 ? -6.398 10.156 2.504 1 96.38 83 ARG B O 1
ATOM 1960 N N . GLU B 1 84 ? -8.016 11.391 3.305 1 96.94 84 GLU B N 1
ATOM 1961 C CA . GLU B 1 84 ? -7.203 12.594 3.338 1 96.94 84 GLU B CA 1
ATOM 1962 C C . GLU B 1 84 ? -6.027 12.445 4.301 1 96.94 84 GLU B C 1
ATOM 1964 O O . GLU B 1 84 ? -4.898 12.812 3.977 1 96.94 84 GLU B O 1
ATOM 1969 N N . HIS B 1 85 ? -6.293 11.906 5.43 1 95.62 85 HIS B N 1
ATOM 1970 C CA . HIS B 1 85 ? -5.23 11.648 6.395 1 95.62 85 HIS B CA 1
ATOM 1971 C C . HIS B 1 85 ? -4.156 10.742 5.805 1 95.62 85 HIS B C 1
ATOM 1973 O O . HIS B 1 85 ? -2.963 11 5.953 1 95.62 85 HIS B O 1
ATOM 1979 N N . HIS B 1 86 ? -4.664 9.711 5.188 1 97 86 HIS B N 1
ATOM 1980 C CA . HIS B 1 86 ? -3.758 8.75 4.574 1 97 86 HIS B CA 1
ATOM 1981 C C . HIS B 1 86 ? -2.863 9.414 3.531 1 97 86 HIS B C 1
ATOM 1983 O O . HIS B 1 86 ? -1.639 9.281 3.584 1 97 86 HIS B O 1
ATOM 1989 N N . LEU B 1 87 ? -3.471 10.086 2.637 1 98 87 LEU B N 1
ATOM 1990 C CA . LEU B 1 87 ? -2.742 10.727 1.548 1 98 87 LEU B CA 1
ATOM 1991 C C . LEU B 1 87 ? -1.749 11.75 2.088 1 98 87 LEU B C 1
ATOM 1993 O O . LEU B 1 87 ? -0.608 11.82 1.624 1 98 87 LEU B O 1
ATOM 1997 N N . GLY B 1 88 ? -2.16 12.531 3.041 1 97.75 88 GLY B N 1
ATOM 1998 C CA . GLY B 1 88 ? -1.256 13.492 3.652 1 97.75 88 GLY B CA 1
ATOM 1999 C C . GLY B 1 88 ? -0.037 12.844 4.285 1 97.75 88 GLY B C 1
ATOM 2000 O O . GLY B 1 88 ? 1.089 13.305 4.082 1 97.75 88 GLY B O 1
ATOM 2001 N N . HIS B 1 89 ? -0.264 11.805 5.016 1 96.25 89 HIS B N 1
ATOM 2002 C CA . HIS B 1 89 ? 0.826 11.094 5.668 1 96.25 89 HIS B CA 1
ATOM 2003 C C . HIS B 1 89 ? 1.798 10.516 4.645 1 96.25 89 HIS B C 1
ATOM 2005 O O . HIS B 1 89 ? 3.016 10.641 4.797 1 96.25 89 HIS B O 1
ATOM 2011 N N . TRP B 1 90 ? 1.277 9.906 3.643 1 97.69 90 TRP B N 1
ATOM 2012 C CA . TRP B 1 90 ? 2.119 9.266 2.637 1 97.69 90 TRP B CA 1
ATOM 2013 C C . TRP B 1 90 ? 2.926 10.305 1.862 1 97.69 90 TRP B C 1
ATOM 2015 O O . TRP B 1 90 ? 4.07 10.055 1.483 1 97.69 90 TRP B O 1
ATOM 2025 N N . LEU B 1 91 ? 2.299 11.43 1.629 1 98.5 91 LEU B N 1
ATOM 2026 C CA . LEU B 1 91 ? 3.037 12.5 0.964 1 98.5 91 LEU B CA 1
ATOM 2027 C C . LEU B 1 91 ? 4.262 12.898 1.778 1 98.5 91 LEU B C 1
ATOM 2029 O O . LEU B 1 91 ? 5.352 13.07 1.226 1 98.5 91 LEU B O 1
ATOM 2033 N N . ILE B 1 92 ? 4.055 13.039 3.074 1 97.94 92 ILE B N 1
ATOM 2034 C CA . ILE B 1 92 ? 5.164 13.406 3.949 1 97.94 92 ILE B CA 1
ATOM 2035 C C . ILE B 1 92 ? 6.18 12.266 4 1 97.94 92 ILE B C 1
ATOM 2037 O O . ILE B 1 92 ? 7.383 12.492 3.848 1 97.94 92 ILE B O 1
ATOM 2041 N N . ARG B 1 93 ? 5.715 11.133 4.164 1 96.5 93 ARG B N 1
ATOM 2042 C CA . ARG B 1 93 ? 6.559 9.953 4.344 1 96.5 93 ARG B CA 1
ATOM 2043 C C . ARG B 1 93 ? 7.461 9.742 3.137 1 96.5 93 ARG B C 1
ATOM 2045 O O . ARG B 1 93 ? 8.617 9.336 3.285 1 96.5 93 ARG B O 1
ATOM 2052 N N . ASN B 1 94 ? 6.961 9.977 1.977 1 97.38 94 ASN B N 1
ATOM 2053 C CA . ASN B 1 94 ? 7.684 9.703 0.737 1 97.38 94 ASN B CA 1
ATOM 2054 C C . ASN B 1 94 ? 8.469 10.93 0.263 1 97.38 94 ASN B C 1
ATOM 2056 O O . ASN B 1 94 ? 9.078 10.898 -0.805 1 97.38 94 ASN B O 1
ATOM 2060 N N . SER B 1 95 ? 8.484 11.961 1.081 1 98.19 95 SER B N 1
ATOM 2061 C CA . SER B 1 95 ? 9.219 13.172 0.706 1 98.19 95 SER B CA 1
ATOM 2062 C C . SER B 1 95 ? 10.727 12.938 0.755 1 98.19 95 SER B C 1
ATOM 2064 O O . SER B 1 95 ? 11.188 11.969 1.351 1 98.19 95 SER B O 1
ATOM 2066 N N . ASP B 1 96 ? 11.445 13.773 0.119 1 97.56 96 ASP B N 1
ATOM 2067 C CA . ASP B 1 96 ? 12.898 13.695 0.059 1 97.56 96 ASP B CA 1
ATOM 2068 C C . ASP B 1 96 ? 13.508 13.688 1.46 1 97.56 96 ASP B C 1
ATOM 2070 O O . ASP B 1 96 ? 13.461 14.695 2.168 1 97.56 96 ASP B O 1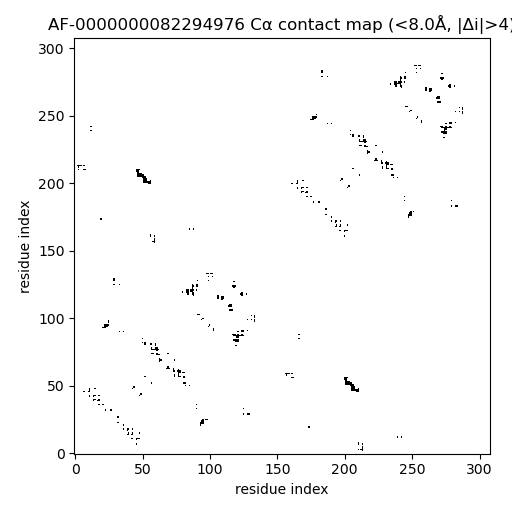
ATOM 2074 N N . PRO B 1 97 ? 14.18 12.625 1.778 1 95.12 97 PRO B N 1
ATOM 2075 C CA . PRO B 1 97 ? 14.695 12.547 3.146 1 95.12 97 PRO B CA 1
ATOM 2076 C C . PRO B 1 97 ? 15.82 13.555 3.41 1 95.12 97 PRO B C 1
ATOM 2078 O O . PRO B 1 97 ? 16.062 13.914 4.562 1 95.12 97 PRO B O 1
ATOM 2081 N N . HIS B 1 98 ? 16.531 13.922 2.404 1 93.88 98 HIS B N 1
ATOM 2082 C CA . HIS B 1 98 ? 17.594 14.898 2.6 1 93.88 98 HIS B CA 1
ATOM 2083 C C . HIS B 1 98 ? 17.016 16.266 2.963 1 93.88 98 HIS B C 1
ATOM 2085 O O . HIS B 1 98 ? 17.641 17.031 3.711 1 93.88 98 HIS B O 1
ATOM 2091 N N . ARG B 1 99 ? 15.891 16.562 2.504 1 94.44 99 ARG B N 1
ATOM 2092 C CA . ARG B 1 99 ? 15.273 17.859 2.742 1 94.44 99 ARG B CA 1
ATOM 2093 C C . ARG B 1 99 ? 14.352 17.812 3.959 1 94.44 99 ARG B C 1
ATOM 2095 O O . ARG B 1 99 ? 14.266 18.781 4.719 1 94.44 99 ARG B O 1
ATOM 2102 N N . TYR B 1 100 ? 13.734 16.656 4.109 1 96.81 100 TYR B N 1
ATOM 2103 C CA . TYR B 1 100 ? 12.617 16.656 5.043 1 96.81 100 TYR B CA 1
ATOM 2104 C C . TYR B 1 100 ? 12.797 15.594 6.117 1 96.81 100 TYR B C 1
ATOM 2106 O O . TYR B 1 100 ? 11.852 15.242 6.824 1 96.81 100 TYR B O 1
ATOM 2114 N N . GLY B 1 101 ? 13.969 15.016 6.188 1 94.94 101 GLY B N 1
ATOM 2115 C CA . GLY B 1 101 ? 14.25 14.008 7.199 1 94.94 101 GLY B CA 1
ATOM 2116 C C . GLY B 1 101 ? 13.961 14.484 8.609 1 94.94 101 GLY B C 1
ATOM 2117 O O . GLY B 1 101 ? 13.352 13.758 9.398 1 94.94 101 GLY B O 1
ATOM 2118 N N . SER B 1 102 ? 14.352 15.719 8.938 1 94.94 102 SER B N 1
ATOM 2119 C CA . SER B 1 102 ? 14.125 16.266 10.266 1 94.94 102 SER B CA 1
ATOM 2120 C C . SER B 1 102 ? 12.641 16.5 10.531 1 94.94 102 SER B C 1
ATOM 2122 O O . SER B 1 102 ? 12.164 16.281 11.648 1 94.94 102 SER B O 1
ATOM 2124 N N . LEU B 1 103 ? 11.961 16.953 9.547 1 96.06 103 LEU B N 1
ATOM 2125 C CA . LEU B 1 103 ? 10.516 17.125 9.68 1 96.06 103 LEU B CA 1
ATOM 2126 C C . LEU B 1 103 ? 9.844 15.805 10.047 1 96.06 103 LEU B C 1
ATOM 2128 O O . LEU B 1 103 ? 9.039 15.75 10.984 1 96.06 103 LEU B O 1
ATOM 2132 N N . ARG B 1 104 ? 10.148 14.758 9.336 1 95.06 104 ARG B N 1
ATOM 2133 C CA . ARG B 1 104 ? 9.586 13.438 9.578 1 95.06 104 ARG B CA 1
ATOM 2134 C C . ARG B 1 104 ? 9.906 12.953 10.992 1 95.06 104 ARG B C 1
ATOM 2136 O O . ARG B 1 104 ? 9.031 12.43 11.688 1 95.06 104 ARG B O 1
ATOM 2143 N N . ALA B 1 105 ? 11.094 13.164 11.375 1 94.12 105 ALA B N 1
ATOM 2144 C CA . ALA B 1 105 ? 11.523 12.773 12.719 1 94.12 105 ALA B CA 1
ATOM 2145 C C . ALA B 1 105 ? 10.758 13.547 13.781 1 94.12 105 ALA B C 1
ATOM 2147 O O . ALA B 1 105 ? 10.32 12.977 14.781 1 94.12 105 ALA B O 1
ATOM 2148 N N . ASP B 1 106 ? 10.594 14.844 13.555 1 93.69 106 ASP B N 1
ATOM 2149 C CA . ASP B 1 106 ? 9.867 15.688 14.5 1 93.69 106 ASP B CA 1
ATOM 2150 C C . ASP B 1 106 ? 8.422 15.227 14.648 1 93.69 106 ASP B C 1
ATOM 2152 O O . ASP B 1 106 ? 7.91 15.117 15.766 1 93.69 106 ASP B O 1
ATOM 2156 N N . LEU B 1 107 ? 7.836 14.953 13.539 1 94 107 LEU B N 1
ATOM 2157 C CA . LEU B 1 107 ? 6.449 14.492 13.57 1 94 107 LEU B CA 1
ATOM 2158 C C . LEU B 1 107 ? 6.32 13.195 14.359 1 94 107 LEU B C 1
ATOM 2160 O O . LEU B 1 107 ? 5.41 13.047 15.18 1 94 107 LEU B O 1
ATOM 2164 N N . LYS B 1 108 ? 7.188 12.289 14.141 1 91.75 108 LYS B N 1
ATOM 2165 C CA . LYS B 1 108 ? 7.199 11.023 14.859 1 91.75 108 LYS B CA 1
ATOM 2166 C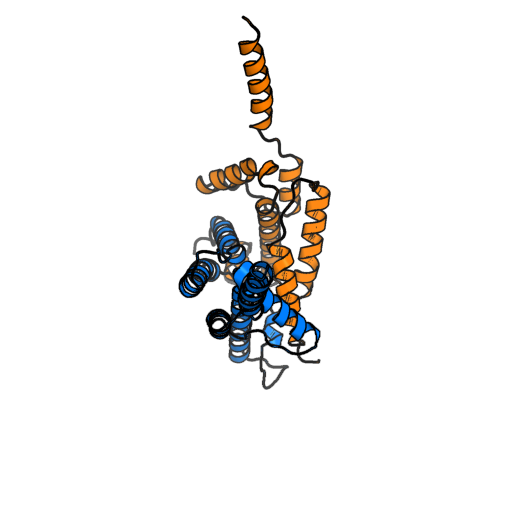 C . LYS B 1 108 ? 7.41 11.25 16.359 1 91.75 108 LYS B C 1
ATOM 2168 O O . LYS B 1 108 ? 6.738 10.633 17.188 1 91.75 108 LYS B O 1
ATOM 2173 N N . ASN B 1 109 ? 8.328 12.125 16.672 1 92.31 109 ASN B N 1
ATOM 2174 C CA . ASN B 1 109 ? 8.633 12.43 18.062 1 92.31 109 ASN B CA 1
ATOM 2175 C C . ASN B 1 109 ? 7.441 13.055 18.766 1 92.31 109 ASN B C 1
ATOM 2177 O O . ASN B 1 109 ? 7.129 12.695 19.906 1 92.31 109 ASN B O 1
ATOM 2181 N N . PHE B 1 110 ? 6.855 13.984 18.109 1 92.12 110 PHE B N 1
ATOM 2182 C CA . PHE B 1 110 ? 5.668 14.602 18.688 1 92.12 110 PHE B CA 1
ATOM 2183 C C . PHE B 1 110 ? 4.578 13.57 18.922 1 92.12 110 PHE B C 1
ATOM 2185 O O . PHE B 1 110 ? 3.951 13.555 19.984 1 92.12 110 PHE B O 1
ATOM 2192 N N . HIS B 1 111 ? 4.434 12.727 17.969 1 88.56 111 HIS B N 1
ATOM 2193 C CA . HIS B 1 111 ? 3.42 11.688 18.109 1 88.56 111 HIS B CA 1
ATOM 2194 C C . HIS B 1 111 ? 3.729 10.766 19.281 1 88.56 111 HIS B C 1
ATOM 2196 O O . HIS B 1 111 ? 2.828 10.398 20.047 1 88.56 111 HIS B O 1
ATOM 2202 N N . ALA B 1 112 ? 4.883 10.414 19.422 1 87.81 112 ALA B N 1
ATOM 2203 C CA . ALA B 1 112 ? 5.309 9.539 20.516 1 87.81 112 ALA B CA 1
ATOM 2204 C C . A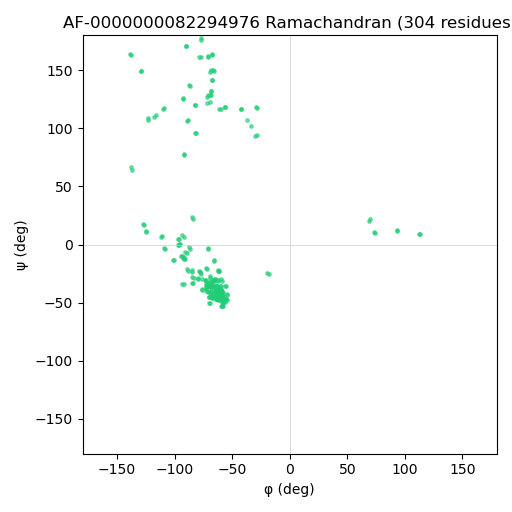LA B 1 112 ? 5.043 10.188 21.875 1 87.81 112 ALA B C 1
ATOM 2206 O O . ALA B 1 112 ? 4.867 9.492 22.875 1 87.81 112 ALA B O 1
ATOM 2207 N N . ARG B 1 113 ? 4.938 11.531 21.891 1 91.19 113 ARG B N 1
ATOM 2208 C CA . ARG B 1 113 ? 4.68 12.281 23.109 1 91.19 113 ARG B CA 1
ATOM 2209 C C . ARG B 1 113 ? 3.191 12.57 23.281 1 91.19 113 ARG B C 1
ATOM 2211 O O . ARG B 1 113 ? 2.789 13.289 24.203 1 91.19 113 ARG B O 1
ATOM 2218 N N . GLY B 1 114 ? 2.469 12.125 22.391 1 86.25 114 GLY B N 1
ATOM 2219 C CA . GLY B 1 114 ? 1.025 12.266 22.5 1 86.25 114 GLY B CA 1
ATOM 2220 C C . GLY B 1 114 ? 0.503 13.523 21.812 1 86.25 114 GLY B C 1
ATOM 2221 O O . GLY B 1 114 ? -0.646 13.914 22.031 1 86.25 114 GLY 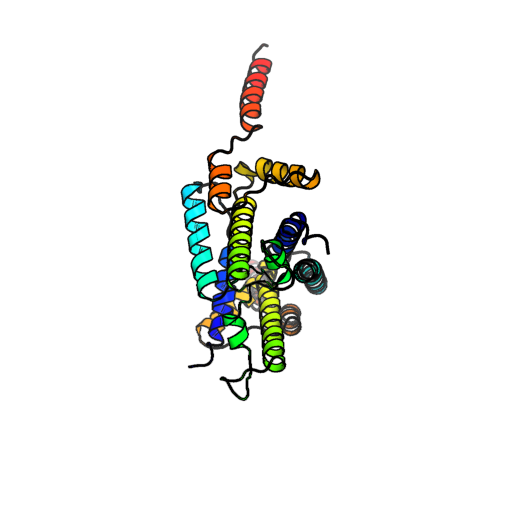B O 1
ATOM 2222 N N . ILE B 1 115 ? 1.346 14.172 21.031 1 89.19 115 ILE B N 1
ATOM 2223 C CA . ILE B 1 115 ? 0.955 15.383 20.312 1 89.19 115 ILE B CA 1
ATOM 2224 C C . ILE B 1 115 ? 0.86 15.086 18.812 1 89.19 115 ILE B C 1
ATOM 2226 O O . ILE B 1 115 ? 1.859 14.734 18.172 1 89.19 115 ILE B O 1
ATOM 2230 N N . ASN B 1 116 ? -0.378 15.242 18.297 1 87.38 116 ASN B N 1
ATOM 2231 C CA . ASN B 1 116 ? -0.549 14.969 16.875 1 87.38 116 ASN B CA 1
ATOM 2232 C C . ASN B 1 116 ? -0.296 16.219 16.031 1 87.38 116 ASN B C 1
ATOM 2234 O O . ASN B 1 116 ? -1.121 17.125 16.016 1 87.38 116 ASN B O 1
ATOM 2238 N N . LYS B 1 117 ? 0.842 16.203 15.367 1 91.94 117 LYS B N 1
ATOM 2239 C CA . LYS B 1 117 ? 1.171 17.312 14.484 1 91.94 117 LYS B CA 1
ATOM 2240 C C . LYS B 1 117 ? 1.144 16.891 13.016 1 91.94 117 LYS B C 1
ATOM 2242 O O . LYS B 1 117 ? 1.545 17.641 12.133 1 91.94 117 LYS B O 1
ATOM 2247 N N . TYR B 1 118 ? 0.692 15.68 12.812 1 92.69 118 TYR B N 1
ATOM 2248 C CA . TYR B 1 118 ? 0.584 15.211 11.438 1 92.69 118 TYR B CA 1
ATOM 2249 C C . TYR B 1 118 ? -0.524 15.953 10.695 1 92.69 118 TYR B C 1
ATOM 2251 O O . TYR B 1 118 ? -1.512 16.375 11.305 1 92.69 118 TYR B O 1
ATOM 2259 N N . PRO B 1 119 ? -0.277 16.094 9.398 1 95.06 119 PRO B N 1
ATOM 2260 C CA . PRO B 1 119 ? -1.338 16.719 8.617 1 95.06 119 PRO B CA 1
ATOM 2261 C C . PRO B 1 119 ? -2.607 15.883 8.547 1 95.06 119 PRO B C 1
ATOM 2263 O O . PRO B 1 119 ? -2.535 14.648 8.523 1 95.06 119 PRO B O 1
ATOM 2266 N N . GLU B 1 120 ? -3.736 16.578 8.438 1 93.88 120 GLU B N 1
ATOM 2267 C CA . GLU B 1 120 ? -5.023 15.891 8.359 1 93.88 120 GLU B CA 1
ATOM 2268 C C . GLU B 1 120 ? -5.52 15.82 6.914 1 93.88 120 GLU B C 1
ATOM 2270 O O . GLU B 1 120 ? -6.445 15.07 6.605 1 93.88 120 GLU B O 1
ATOM 2275 N N . THR B 1 121 ? -4.867 16.609 6.078 1 97.06 121 THR B N 1
ATOM 2276 C CA . THR B 1 121 ? -5.25 16.609 4.672 1 97.06 121 THR B CA 1
ATOM 2277 C C . THR B 1 121 ? -4.012 16.641 3.775 1 97.06 121 THR B C 1
ATOM 2279 O O . THR B 1 121 ? -2.922 17 4.227 1 97.06 121 THR B O 1
ATOM 2282 N N . LEU B 1 122 ? -4.273 16.297 2.518 1 98.06 122 LEU B N 1
ATOM 2283 C CA . LEU B 1 122 ? -3.215 16.359 1.518 1 98.06 122 LEU B CA 1
ATOM 2284 C C . LEU B 1 122 ? -2.697 17.781 1.353 1 98.06 122 LEU B C 1
ATOM 2286 O O . LEU B 1 122 ? -1.487 18 1.256 1 98.06 122 LEU B O 1
ATOM 2290 N N . ILE B 1 123 ? -3.578 18.719 1.371 1 98.12 123 ILE B N 1
ATOM 2291 C CA . ILE B 1 123 ? -3.201 20.109 1.19 1 98.12 123 ILE B CA 1
ATOM 2292 C C . ILE B 1 123 ? -2.367 20.578 2.381 1 98.12 123 ILE B C 1
ATOM 2294 O O . ILE B 1 123 ? -1.36 21.266 2.209 1 98.12 123 ILE B O 1
ATOM 2298 N N . GLN B 1 124 ? -2.727 20.234 3.594 1 98.06 124 GLN B N 1
ATOM 2299 C CA . GLN B 1 124 ? -1.944 20.578 4.777 1 98.06 124 GLN B CA 1
ATOM 2300 C C . GLN B 1 124 ? -0.544 19.969 4.703 1 98.06 124 GLN B C 1
ATOM 2302 O O . GLN B 1 124 ? 0.436 20.609 5.082 1 98.06 124 GLN B O 1
ATOM 2307 N N . ALA B 1 125 ? -0.431 18.75 4.258 1 98.56 125 ALA B N 1
ATOM 2308 C CA . ALA B 1 125 ? 0.863 18.078 4.098 1 98.56 125 ALA B CA 1
ATOM 2309 C C . ALA B 1 125 ? 1.751 18.844 3.121 1 98.56 125 ALA B C 1
ATOM 2311 O O . ALA B 1 125 ? 2.93 19.078 3.398 1 98.56 125 ALA B O 1
ATOM 2312 N N . TYR B 1 126 ? 1.108 19.188 2.014 1 98.69 126 TYR B N 1
ATOM 2313 C CA . TYR B 1 126 ? 1.832 19.953 1.006 1 98.69 126 TYR B CA 1
ATOM 2314 C C . TYR B 1 126 ? 2.332 21.281 1.582 1 98.69 126 TYR B C 1
ATOM 2316 O O . TYR B 1 126 ? 3.488 21.656 1.374 1 98.69 126 TYR B O 1
ATOM 2324 N N . GLU B 1 127 ? 1.542 21.938 2.324 1 98.31 127 GLU B N 1
ATOM 2325 C CA . GLU B 1 127 ? 1.913 23.203 2.949 1 98.31 127 GLU B CA 1
ATOM 2326 C C . GLU B 1 127 ? 3.049 23.016 3.951 1 98.31 127 GLU B C 1
ATOM 2328 O O . GLU B 1 127 ? 3.938 23.859 4.059 1 98.31 127 GLU B O 1
ATOM 2333 N N . MET B 1 128 ? 2.992 21.938 4.664 1 97.75 128 MET B N 1
ATOM 2334 C CA . MET B 1 128 ? 4.066 21.641 5.605 1 97.75 128 MET B CA 1
ATOM 2335 C C . MET B 1 128 ? 5.406 21.516 4.883 1 97.75 128 MET B C 1
ATOM 2337 O O . MET B 1 128 ? 6.418 22.031 5.363 1 97.75 128 MET B O 1
ATOM 2341 N N . LEU B 1 129 ? 5.379 20.875 3.758 1 98 129 LEU B N 1
ATOM 2342 C CA . LEU B 1 129 ? 6.605 20.703 2.984 1 98 129 LEU B CA 1
ATOM 2343 C C . LEU B 1 129 ? 7.082 22.047 2.424 1 98 129 LEU B C 1
ATOM 2345 O O . LEU B 1 129 ? 8.273 22.359 2.49 1 98 129 LEU B O 1
ATOM 2349 N N . VAL B 1 130 ? 6.145 22.812 1.88 1 97.56 130 VAL B N 1
ATOM 2350 C CA . VAL B 1 130 ? 6.465 24.078 1.232 1 97.56 130 VAL B CA 1
ATOM 2351 C C . VAL B 1 130 ? 7.031 25.062 2.262 1 97.56 130 VAL B C 1
ATOM 2353 O O . VAL B 1 130 ? 7.98 25.797 1.977 1 97.56 130 VAL B O 1
ATOM 2356 N N . ASN B 1 131 ? 6.535 25.016 3.453 1 96 131 ASN B N 1
ATOM 2357 C CA . ASN B 1 131 ? 6.875 26 4.465 1 96 131 ASN B CA 1
ATOM 2358 C C . ASN B 1 131 ? 7.984 25.5 5.387 1 96 131 ASN B C 1
ATOM 2360 O O . ASN B 1 131 ? 8.422 26.234 6.285 1 96 131 ASN B O 1
ATOM 2364 N N . TYR B 1 132 ? 8.383 24.344 5.102 1 95.31 132 TYR B N 1
ATOM 2365 C CA . TYR B 1 132 ? 9.359 23.75 6.012 1 95.31 132 TYR B CA 1
ATOM 2366 C C . TYR B 1 132 ? 10.719 24.422 5.859 1 95.31 132 TYR B C 1
ATOM 2368 O O . TYR B 1 132 ? 11.219 24.594 4.746 1 95.31 132 TYR B O 1
ATOM 2376 N N . VAL B 1 133 ? 11.281 24.875 6.934 1 88.19 133 VAL B N 1
ATOM 2377 C CA . VAL B 1 133 ? 12.641 25.391 7.031 1 88.19 133 VAL B CA 1
ATOM 2378 C C . VAL B 1 133 ? 13.477 24.516 7.961 1 88.19 133 VAL B C 1
ATOM 2380 O O . VAL B 1 133 ? 13.141 24.359 9.141 1 88.19 133 VAL B O 1
ATOM 2383 N N . ASP B 1 134 ? 14.445 23.812 7.363 1 80.19 134 ASP B N 1
ATOM 2384 C CA . ASP B 1 134 ? 15.289 22.938 8.164 1 80.19 134 ASP B CA 1
ATOM 2385 C C . ASP B 1 134 ? 16.062 23.734 9.219 1 80.19 134 ASP B C 1
ATOM 2387 O O . ASP B 1 134 ? 16.859 24.609 8.883 1 80.19 134 ASP B O 1
ATOM 2391 N N . PRO B 1 135 ? 15.828 23.484 10.336 1 74.31 135 PRO B N 1
ATOM 2392 C CA . PRO B 1 135 ? 16.531 24.25 11.367 1 74.31 135 PRO B CA 1
ATOM 2393 C C . PRO B 1 135 ? 18.047 24 11.352 1 74.31 135 PRO B C 1
ATOM 2395 O O . PRO B 1 135 ? 18.812 24.844 11.82 1 74.31 135 PRO B O 1
ATOM 2398 N N . ASN B 1 136 ? 18.406 22.797 10.93 1 66.12 136 ASN B N 1
ATOM 2399 C CA . ASN B 1 136 ? 19.828 22.453 10.953 1 66.12 136 ASN B CA 1
ATOM 2400 C C . ASN B 1 136 ? 20.578 23.078 9.781 1 66.12 136 ASN B C 1
ATOM 2402 O O . ASN B 1 136 ? 21.812 23.078 9.75 1 66.12 136 ASN B O 1
ATOM 2406 N N . ARG B 1 137 ? 19.984 23.422 8.703 1 62.09 137 ARG B N 1
ATOM 2407 C CA . ARG B 1 137 ? 20.672 24.047 7.57 1 62.09 137 ARG B CA 1
ATOM 2408 C C . ARG B 1 137 ? 21.281 25.391 7.977 1 62.09 137 ARG B C 1
ATOM 2410 O O . ARG B 1 137 ? 22.359 25.75 7.508 1 62.09 137 ARG B O 1
ATOM 2417 N N . GLY B 1 138 ? 20.562 26.156 8.617 1 52.03 138 GLY B N 1
ATOM 2418 C CA . GLY B 1 138 ? 21.188 27.391 9.047 1 52.03 138 GLY B CA 1
ATOM 2419 C C . GLY B 1 138 ? 22.406 27.172 9.93 1 52.03 138 GLY B C 1
ATOM 2420 O O . GLY B 1 138 ? 23.328 27.984 9.945 1 52.03 138 GLY B O 1
ATOM 2421 N N . ARG B 1 139 ? 22.359 26.141 10.648 1 53.12 139 ARG B N 1
ATOM 2422 C CA . ARG B 1 139 ? 23.469 25.906 11.578 1 53.12 139 ARG B CA 1
ATOM 2423 C C . ARG B 1 139 ? 24.734 25.5 10.844 1 53.12 139 ARG B C 1
ATOM 2425 O O . ARG B 1 139 ? 25.828 25.922 11.219 1 53.12 139 ARG B O 1
ATOM 2432 N N . ASN B 1 140 ? 24.516 24.734 9.781 1 50.84 140 ASN B N 1
ATOM 2433 C CA . ASN B 1 140 ? 25.703 24.297 9.047 1 50.84 140 ASN B CA 1
ATOM 2434 C C . ASN B 1 140 ? 26.375 25.469 8.328 1 50.84 140 ASN B C 1
ATOM 2436 O O . ASN B 1 140 ? 27.609 25.484 8.195 1 50.84 140 ASN B O 1
ATOM 2440 N N . GLN B 1 141 ? 25.625 26.344 7.906 1 51.56 141 GLN B N 1
ATOM 2441 C CA . GLN B 1 141 ? 26.234 27.5 7.254 1 51.56 141 GLN B CA 1
ATOM 2442 C C . GLN B 1 141 ? 26.969 28.391 8.258 1 51.56 141 GLN B C 1
ATOM 2444 O O . GLN B 1 141 ? 28.031 28.922 7.961 1 51.56 141 GLN B O 1
ATOM 2449 N N . GLN B 1 142 ? 26.422 28.5 9.453 1 50.97 142 GLN B N 1
ATOM 2450 C CA . GLN B 1 142 ? 27.062 29.312 10.484 1 50.97 142 GLN B CA 1
ATOM 2451 C C . GLN B 1 142 ? 28.328 28.609 11.008 1 50.97 142 GLN B C 1
ATOM 2453 O O . GLN B 1 142 ? 29.344 29.266 11.234 1 50.97 142 GLN B O 1
ATOM 2458 N N . GLU B 1 143 ? 28.219 27.312 11.156 1 54.22 143 GLU B N 1
ATOM 2459 C CA . GLU B 1 143 ? 29.359 26.578 11.672 1 54.22 143 GLU B CA 1
ATOM 2460 C C . GLU B 1 143 ? 30.484 26.5 10.648 1 54.22 143 GLU B C 1
ATOM 2462 O O . GLU B 1 143 ? 31.672 26.562 11 1 54.22 143 GLU B O 1
ATOM 2467 N N . ARG B 1 144 ? 30.094 26.438 9.43 1 59.06 144 ARG B N 1
ATOM 2468 C CA . ARG B 1 144 ? 31.125 26.453 8.391 1 59.06 144 ARG B CA 1
ATOM 2469 C C . ARG B 1 144 ? 31.797 27.828 8.32 1 59.06 144 ARG B C 1
ATOM 2471 O O . ARG B 1 144 ? 33 27.906 8.062 1 59.06 144 ARG B O 1
ATOM 2478 N N . SER B 1 145 ? 30.969 28.703 8.57 1 56.31 145 SER B N 1
ATOM 2479 C CA . SER B 1 145 ? 31.5 30.062 8.531 1 56.31 145 SER B CA 1
ATOM 2480 C C . SER B 1 145 ? 32.375 30.344 9.758 1 56.31 145 SER B C 1
ATOM 2482 O O . SER B 1 145 ? 33.406 31 9.641 1 56.31 145 SER B O 1
ATOM 2484 N N . THR B 1 146 ? 32.062 29.719 10.828 1 59.09 146 THR B N 1
ATOM 2485 C CA . THR B 1 146 ? 32.812 29.938 12.062 1 59.09 146 THR B CA 1
ATOM 2486 C C . THR B 1 146 ? 34.062 29.047 12.109 1 59.09 146 THR B C 1
ATOM 2488 O O . THR B 1 146 ? 35.094 29.438 12.656 1 59.09 146 THR B O 1
ATOM 2491 N N . GLY B 1 147 ? 33.844 27.906 11.5 1 59.28 147 GLY B N 1
ATOM 2492 C CA . GLY B 1 147 ? 34.969 27.016 11.43 1 59.28 147 GLY B CA 1
ATOM 2493 C C . GLY B 1 147 ? 36.062 27.531 10.516 1 59.28 147 GLY B C 1
ATOM 2494 O O . GLY B 1 147 ? 37.25 27.344 10.797 1 59.28 147 GLY B O 1
ATOM 2495 N N . ARG B 1 148 ? 35.719 28.234 9.414 1 58.62 148 ARG B N 1
ATOM 2496 C CA . ARG B 1 148 ? 36.688 28.812 8.492 1 58.62 148 ARG B CA 1
ATOM 2497 C C . ARG B 1 148 ? 37.375 30.016 9.125 1 58.62 148 ARG B C 1
ATOM 2499 O O . ARG B 1 148 ? 38.562 30.266 8.867 1 58.62 148 ARG B O 1
ATOM 2506 N N . ARG B 1 149 ? 36.781 30.734 9.969 1 59.88 149 ARG B N 1
ATOM 2507 C CA . ARG B 1 149 ? 37.406 31.891 10.617 1 59.88 149 ARG B CA 1
ATOM 2508 C C . ARG B 1 149 ? 38.438 31.453 11.648 1 59.88 149 ARG B C 1
ATOM 2510 O O . ARG B 1 149 ? 39.406 32.156 11.875 1 59.88 149 ARG B O 1
ATOM 2517 N N . ARG B 1 150 ? 38.344 30.219 12.117 1 61.03 150 ARG B N 1
ATOM 2518 C CA . ARG B 1 150 ? 39.25 29.75 13.164 1 61.03 150 ARG B CA 1
ATOM 2519 C C . ARG B 1 150 ? 40.562 29.234 12.562 1 61.03 150 ARG B C 1
ATOM 2521 O O . ARG B 1 150 ? 41.594 29.25 13.219 1 61.03 150 ARG B O 1
ATOM 2528 N N . CYS B 1 151 ? 40.5 28.875 11.32 1 60.59 151 CYS B N 1
ATOM 2529 C CA . CYS B 1 151 ? 41.719 28.297 10.734 1 60.59 151 CYS B CA 1
ATOM 2530 C C . CYS B 1 151 ? 42.562 29.359 10.055 1 60.59 151 CYS B C 1
ATOM 2532 O O . CYS B 1 151 ? 43.688 29.109 9.664 1 60.59 151 CYS B O 1
ATOM 2534 N N . GLY B 1 152 ? 42.062 30.516 9.859 1 53.44 152 GLY B N 1
ATOM 2535 C CA . GLY B 1 152 ? 42.812 31.531 9.133 1 53.44 152 GLY B CA 1
ATOM 2536 C C . GLY B 1 152 ? 43.625 32.406 10.031 1 53.44 152 GLY B C 1
ATOM 2537 O O . GLY B 1 152 ? 44.281 33.344 9.555 1 53.44 152 GLY B O 1
ATOM 2538 N N . GLY B 1 153 ? 43.438 32.344 11.43 1 44.59 153 GLY B N 1
ATOM 2539 C CA . GLY B 1 153 ? 44.219 33.25 12.273 1 44.59 153 GLY B CA 1
ATOM 2540 C C . GLY B 1 153 ? 45.594 32.719 12.602 1 44.59 153 GLY B C 1
ATOM 2541 O O . GLY B 1 153 ? 46.344 33.344 13.375 1 44.59 153 GLY B O 1
ATOM 2542 N N . ARG B 1 154 ? 46.281 31.812 11.875 1 38.59 154 ARG B N 1
ATOM 2543 C CA . ARG B 1 154 ? 47.719 31.797 12.148 1 38.59 154 ARG B CA 1
ATOM 2544 C C . ARG B 1 154 ? 48.438 32.781 11.25 1 38.59 154 ARG B C 1
ATOM 2546 O O . ARG B 1 154 ? 48.094 32.938 10.078 1 38.59 154 ARG B O 1
#

Organism: NCBI:txid303405

Sequence (308 aa):
MEPPDRFSIFEFLDAEYRFFSFRQTRDMSNAEYLETFQRYFEPYEQLGGNLGLGDKIIEGFVDAEDPDAITAAEWEAGKAKAREHHLGHWLIRNSDPHRYGSLRADLKNFHARGINKYPETLIQAYEMLVNYVDPNRGRNQQERSTGRRRCGGRMEPPDRFSIFEFLDAEYRFFSFRQTRDMSNAEYLETFQRYFEPYEQLGGNLGLGDKIIEGFVDAEDPDAITAAEWEAGKAKAREHHLGHWLIRNSDPHRYGSLRADLKNFHARGINKYPETLIQAYEMLVNYVDPNRGRNQQERSTGRRRCGGR

Secondary structure (DSSP, 8-state):
-----THHHHHHHHHHHHHHH----TT--HHHHHHHHHHHHHHHHHTTB-TTB-HHHHHTT---SSTTS--HHHHHHHHHHHHHHHHHHHHHHTS-HHHHHHHHHHHHHHHHTT---S-SSHHHHHHHHHH---HHHHHHHHHHHHHHHHHS--/-----THHHHHHHHHHHHHHH----TT--HHHHHHHHHHHHHHHHHTTB-TTB-HHHHHTT---SSTTS--HHHHHHHHHHHHHHHHHHHHHHTS-HHHHHHHHHHHHHHHHTT---S-SSHHHHHHHHHH---HHHHHHHHHHHHHHHHHS--

Radius of gyration: 24.13 Å; Cα contacts (8 Å, |Δi|>4): 314; chains: 2; bounding box: 76×56×51 Å

pLDDT: mean 86.99, std 16.73, range [28.22, 98.69]